Protein AF-A0A954XEZ0-F1 (afdb_monomer_lite)

Foldseek 3Di:
DDDPPDPPPPPPVVVVLVVLLVQLCVVQVHDPPDDPVVSVVSLCVVCVVVLVDDQPSNVSSVCSNVVVPPPDPPPPDDSVVVRVLLVVLLVLLLVLLVCQQVDDLVVNVVSLVVSCVVCPPRVSSNVSSVLCVLVSNAHQPDQDDPPQLLNVVSVLLSVLSSDRPVVSVVVLVVVLVVCLVPLVSNLVSLVVCVVPPVSSCVSCVVSSVSSNCSVVVVVVVVVVVVVVVVVPPPPPDDDDDDDDDDDDDDDDPPPPPVVVVVVVVVVVVVVVVVVVVPDPDDPDDDDPDPPDPPVVVVVVVVVVVVVVPDDPDDDDDPDPPDPDDDDDDDDDDDD

Sequence (335 aa):
MSVASQSIRPSQNSDRIARRLQWAREQLEIGDAEDFDAVRVRTMTRLGKDEFVPDAVTLEAYRVLLGAQRNFFQTRESPSYAQREENALLDEVEKFANQMFAMPLAERRQRWQELYAGVQHCLRAKARLELLWPGVSLELPEIRGEADYKSRLMGYLAELFVLRPAARAERLDEILQAMRGDSKQWSAAVESVRWLHKPWATVAADVLERVEKLPETLAAASAAASSVSVRRDYGTGVGMPSIATASKPASDSGSRRGWIIFVVLAIAFGLLRFFIDVSPGSRVRAPKSSTTSPSDEAELQRLMRALNQRPPNAPFAPDQSSPNAPSVGPALGPL

Radius of gyration: 31.21 Å; chains: 1; bounding box: 50×92×95 Å

Structure (mmCIF, N/CA/C/O backbone):
data_AF-A0A954XEZ0-F1
#
_entry.id   AF-A0A954XEZ0-F1
#
loop_
_atom_site.group_PDB
_atom_site.id
_atom_site.type_symbol
_atom_site.label_atom_id
_atom_site.label_alt_id
_atom_site.label_comp_id
_atom_site.label_asym_id
_atom_site.label_entity_id
_atom_site.label_seq_id
_atom_site.pdbx_PDB_ins_code
_atom_site.Cartn_x
_atom_site.Cartn_y
_atom_site.Cartn_z
_atom_site.occupancy
_atom_site.B_iso_or_equiv
_atom_site.auth_seq_id
_atom_site.auth_comp_id
_atom_site.auth_asym_id
_atom_site.auth_atom_id
_atom_site.pdbx_PDB_model_num
ATOM 1 N N . MET A 1 1 ? 25.036 0.014 -68.320 1.00 46.19 1 MET A N 1
ATOM 2 C CA . MET A 1 1 ? 25.132 0.335 -66.880 1.00 46.19 1 MET A CA 1
ATOM 3 C C . MET A 1 1 ? 24.409 -0.764 -66.119 1.00 46.19 1 MET A C 1
ATOM 5 O O . MET A 1 1 ? 23.197 -0.860 -66.233 1.00 46.19 1 MET A O 1
ATOM 9 N N . SER A 1 2 ? 25.158 -1.667 -65.482 1.00 52.84 2 SER A N 1
ATOM 10 C CA . SER A 1 2 ? 24.621 -2.863 -64.823 1.00 52.84 2 SER A CA 1
ATOM 11 C C . SER A 1 2 ? 24.419 -2.561 -63.341 1.00 52.84 2 SER A C 1
ATOM 13 O O . SER A 1 2 ? 25.387 -2.293 -62.630 1.00 52.84 2 SER A O 1
ATOM 15 N N . VAL A 1 3 ? 23.166 -2.532 -62.891 1.00 56.91 3 VAL A N 1
ATOM 16 C CA . VAL A 1 3 ? 22.821 -2.346 -61.480 1.00 56.91 3 VAL A CA 1
ATOM 17 C C . VAL A 1 3 ? 22.936 -3.715 -60.817 1.00 56.91 3 VAL A C 1
ATOM 19 O O . VAL A 1 3 ? 22.076 -4.573 -60.995 1.00 56.91 3 VAL A O 1
ATOM 22 N N . ALA A 1 4 ? 24.036 -3.945 -60.101 1.00 57.03 4 ALA A N 1
ATOM 23 C CA . ALA A 1 4 ? 24.226 -5.155 -59.316 1.00 57.03 4 ALA A CA 1
ATOM 24 C C . ALA A 1 4 ? 23.179 -5.197 -58.193 1.00 57.03 4 ALA A C 1
ATOM 26 O O . ALA A 1 4 ? 23.280 -4.470 -57.204 1.00 57.03 4 ALA A O 1
ATOM 27 N N . SER A 1 5 ? 22.160 -6.040 -58.358 1.00 61.59 5 SER A N 1
ATOM 28 C CA . SER A 1 5 ? 21.198 -6.374 -57.313 1.00 61.59 5 SER A CA 1
ATOM 29 C C . SER A 1 5 ? 21.943 -7.023 -56.147 1.00 61.59 5 SER A C 1
ATOM 31 O O . SER A 1 5 ? 22.274 -8.208 -56.177 1.00 61.59 5 SER A O 1
ATOM 33 N N . GLN A 1 6 ? 22.247 -6.235 -55.117 1.00 60.44 6 GLN A N 1
ATOM 34 C CA . GLN A 1 6 ? 22.728 -6.763 -53.848 1.00 60.44 6 GLN A CA 1
ATOM 35 C C . GLN A 1 6 ? 21.610 -7.610 -53.236 1.00 60.44 6 GLN A C 1
ATOM 37 O O . GLN A 1 6 ? 20.622 -7.094 -52.722 1.00 60.44 6 GLN A O 1
ATOM 42 N N . SER A 1 7 ? 21.766 -8.929 -53.333 1.00 65.38 7 SER A N 1
ATOM 43 C CA . SER A 1 7 ? 20.951 -9.907 -52.619 1.00 65.38 7 SER A CA 1
ATOM 44 C C . SER A 1 7 ? 21.142 -9.690 -51.115 1.00 65.38 7 SER A C 1
ATOM 46 O O . SER A 1 7 ? 22.160 -10.069 -50.531 1.00 65.38 7 SER A O 1
ATOM 48 N N . ILE A 1 8 ? 20.187 -8.996 -50.498 1.00 59.50 8 ILE A N 1
ATOM 49 C CA . ILE A 1 8 ? 20.117 -8.798 -49.051 1.00 59.50 8 ILE A CA 1
ATOM 50 C C . ILE A 1 8 ? 19.924 -10.183 -48.434 1.00 59.50 8 ILE A C 1
ATOM 52 O O . ILE A 1 8 ? 18.859 -10.768 -48.594 1.00 59.50 8 ILE A O 1
ATOM 56 N N . ARG A 1 9 ? 20.952 -10.725 -47.765 1.00 58.75 9 ARG A N 1
ATOM 57 C CA . ARG A 1 9 ? 20.926 -12.058 -47.135 1.00 58.75 9 ARG A CA 1
ATOM 58 C C . ARG A 1 9 ? 19.805 -12.124 -46.081 1.00 58.75 9 ARG A C 1
ATOM 60 O O . ARG A 1 9 ? 19.972 -11.550 -45.004 1.00 58.75 9 ARG A O 1
ATOM 67 N N . PRO A 1 10 ? 18.700 -12.848 -46.325 1.00 61.72 10 PRO A N 1
ATOM 68 C CA . PRO A 1 10 ? 17.562 -12.881 -45.405 1.00 61.72 10 PRO A CA 1
ATOM 69 C C . PRO A 1 10 ? 17.829 -13.686 -44.115 1.00 61.72 10 PRO A C 1
ATOM 71 O O . PRO A 1 10 ? 17.076 -13.556 -43.155 1.00 61.72 10 PRO A O 1
ATOM 74 N N . SER A 1 11 ? 18.918 -14.465 -44.039 1.00 70.50 11 SER A N 1
ATOM 75 C CA . SER A 1 11 ? 19.155 -15.432 -42.952 1.00 70.50 11 SER A CA 1
ATOM 76 C C . SER A 1 11 ? 19.629 -14.840 -41.618 1.00 70.50 11 SER A C 1
ATOM 78 O O . SER A 1 11 ? 19.341 -15.389 -40.563 1.00 70.50 11 SER A O 1
ATOM 80 N N . GLN A 1 12 ? 20.334 -13.705 -41.605 1.00 79.00 12 GLN A N 1
ATOM 81 C CA . GLN A 1 12 ? 20.862 -13.177 -40.334 1.00 79.00 12 GLN A CA 1
ATOM 82 C C . GLN A 1 12 ? 19.792 -12.494 -39.473 1.00 79.00 12 GLN A C 1
ATOM 84 O O . GLN A 1 12 ? 19.932 -12.429 -38.250 1.00 79.00 12 GLN A O 1
ATOM 89 N N . ASN A 1 13 ? 18.731 -11.973 -40.095 1.00 78.94 13 ASN A N 1
ATOM 90 C CA . ASN A 1 13 ? 17.650 -11.310 -39.374 1.00 78.94 13 ASN A CA 1
ATOM 91 C C . ASN A 1 13 ? 16.698 -12.334 -38.734 1.00 78.94 13 ASN A C 1
ATOM 93 O O . ASN A 1 13 ? 16.340 -12.185 -37.567 1.00 78.94 13 ASN A O 1
ATOM 97 N N . SER A 1 14 ? 16.374 -13.420 -39.449 1.00 81.44 14 SER A N 1
ATOM 98 C CA . SER A 1 14 ? 15.535 -14.507 -38.924 1.00 81.44 14 SER A CA 1
ATOM 99 C C . SER A 1 14 ? 16.128 -15.134 -37.662 1.00 81.44 14 SER A C 1
ATOM 101 O O . SER A 1 14 ? 15.424 -15.279 -36.666 1.00 81.44 14 SER A O 1
ATOM 103 N N . ASP A 1 15 ? 17.436 -15.401 -37.646 1.00 85.62 15 ASP A N 1
ATOM 104 C CA . ASP A 1 15 ? 18.106 -16.035 -36.501 1.00 85.62 15 ASP A CA 1
ATOM 105 C C . ASP A 1 15 ? 18.185 -15.118 -35.273 1.00 85.62 15 ASP A C 1
ATOM 107 O O . ASP A 1 15 ? 18.263 -15.574 -34.129 1.00 85.62 15 ASP A O 1
ATOM 111 N N . ARG A 1 16 ? 18.214 -13.799 -35.486 1.00 83.56 16 ARG A N 1
ATOM 112 C CA . ARG A 1 16 ? 18.168 -12.814 -34.397 1.00 83.56 16 ARG A CA 1
ATOM 113 C C . ARG A 1 16 ? 16.766 -12.714 -33.808 1.00 83.56 16 ARG A C 1
ATOM 115 O O . ARG A 1 16 ? 16.637 -12.692 -32.586 1.00 83.56 16 ARG A O 1
ATOM 122 N N . ILE A 1 17 ? 15.740 -12.697 -34.659 1.00 85.06 17 ILE A N 1
ATOM 123 C CA . ILE A 1 17 ? 14.337 -12.692 -34.232 1.00 85.06 17 ILE A CA 1
ATOM 124 C C . ILE A 1 17 ? 14.026 -13.969 -33.445 1.00 85.06 17 ILE A C 1
ATOM 126 O O . ILE A 1 17 ? 13.513 -13.873 -32.333 1.00 85.06 17 ILE A O 1
ATOM 130 N N . ALA A 1 18 ? 14.414 -15.140 -33.962 1.00 87.69 18 ALA A N 1
ATOM 131 C CA . ALA A 1 18 ? 14.199 -16.424 -33.297 1.00 87.69 18 ALA A CA 1
ATOM 132 C C . ALA A 1 18 ? 14.847 -16.472 -31.903 1.00 87.69 18 ALA A C 1
ATOM 134 O O . ALA A 1 18 ? 14.180 -16.804 -30.928 1.00 87.69 18 ALA A O 1
ATOM 135 N N . ARG A 1 19 ? 16.112 -16.045 -31.774 1.00 89.44 19 ARG A N 1
ATOM 136 C CA . ARG A 1 19 ? 16.796 -15.974 -30.470 1.00 89.44 19 ARG A CA 1
ATOM 137 C C . ARG A 1 19 ? 16.137 -15.007 -29.491 1.00 89.44 19 ARG A C 1
ATOM 139 O O . ARG A 1 19 ? 16.099 -15.286 -28.299 1.00 89.44 19 ARG A O 1
ATOM 146 N N . ARG A 1 20 ? 15.624 -13.871 -29.968 1.00 86.50 20 ARG A N 1
ATOM 147 C CA . ARG A 1 20 ? 14.964 -12.888 -29.098 1.00 86.50 20 ARG A CA 1
ATOM 148 C C . ARG A 1 20 ? 13.592 -13.374 -28.635 1.00 86.50 20 ARG A C 1
ATOM 150 O O . ARG A 1 20 ? 13.252 -13.169 -27.477 1.00 86.50 20 ARG A O 1
ATOM 157 N N . LEU A 1 21 ? 12.840 -14.044 -29.510 1.00 87.88 21 LEU A N 1
ATOM 158 C CA . LEU A 1 21 ? 11.601 -14.726 -29.132 1.00 87.88 21 LEU A CA 1
ATOM 159 C C . LEU A 1 21 ? 11.875 -15.819 -28.096 1.00 87.88 21 LEU A C 1
ATOM 161 O O . LEU A 1 21 ? 11.163 -15.881 -27.099 1.00 87.88 21 LEU A O 1
ATOM 165 N N . GLN A 1 22 ? 12.938 -16.607 -28.285 1.00 90.12 22 GLN A N 1
ATOM 166 C CA . GLN A 1 22 ? 13.356 -17.618 -27.314 1.00 90.12 22 GLN A CA 1
ATOM 167 C C . GLN A 1 22 ? 13.682 -16.996 -25.952 1.00 90.12 22 GLN A C 1
ATOM 169 O O . GLN A 1 22 ? 13.125 -17.402 -24.940 1.00 90.12 22 GLN A O 1
ATOM 174 N N . TRP A 1 23 ? 14.505 -15.945 -25.936 1.00 92.19 23 TRP A N 1
ATOM 175 C CA . TRP A 1 23 ? 14.819 -15.205 -24.715 1.00 92.19 23 TRP A CA 1
ATOM 176 C C . TRP A 1 23 ? 13.558 -14.679 -24.014 1.00 92.19 23 TRP A C 1
ATOM 178 O O . TRP A 1 23 ? 13.422 -14.818 -22.804 1.00 92.19 23 TRP A O 1
ATOM 188 N N . ALA A 1 24 ? 12.608 -14.104 -24.757 1.00 90.25 24 ALA A N 1
ATOM 189 C CA . ALA A 1 24 ? 11.379 -13.574 -24.172 1.00 90.25 24 ALA A CA 1
ATOM 190 C C . ALA A 1 24 ? 10.507 -14.672 -23.545 1.00 90.25 24 ALA A C 1
ATOM 192 O O . ALA A 1 24 ? 9.928 -14.459 -22.479 1.00 90.25 24 ALA A O 1
ATOM 193 N N . ARG A 1 25 ? 10.447 -15.853 -24.174 1.00 90.06 25 ARG A N 1
ATOM 194 C CA . ARG A 1 25 ? 9.786 -17.028 -23.594 1.00 90.06 25 ARG A CA 1
ATOM 195 C C . ARG A 1 25 ? 10.461 -17.470 -22.304 1.00 90.06 25 ARG A C 1
ATOM 197 O O . ARG A 1 25 ? 9.767 -17.677 -21.319 1.00 90.06 25 ARG A O 1
ATOM 204 N N . GLU A 1 26 ? 11.790 -17.537 -22.284 1.00 91.44 26 GLU A N 1
ATOM 205 C CA . GLU A 1 26 ? 12.556 -17.902 -21.086 1.00 91.44 26 GLU A CA 1
ATOM 206 C C . GLU A 1 26 ? 12.310 -16.926 -19.928 1.00 91.44 26 GLU A C 1
ATOM 208 O O . GLU A 1 26 ? 12.051 -17.363 -18.811 1.00 91.44 26 GLU A O 1
ATOM 213 N N . GLN A 1 27 ? 12.315 -15.610 -20.181 1.00 90.62 27 GLN A N 1
ATOM 214 C CA . GLN A 1 27 ? 12.085 -14.603 -19.130 1.00 90.62 27 GLN A CA 1
ATOM 215 C C . GLN A 1 27 ? 10.682 -14.675 -18.513 1.00 90.62 27 GLN A C 1
ATOM 217 O O . GLN A 1 27 ? 10.495 -14.353 -17.336 1.00 90.62 27 GLN A O 1
ATOM 222 N N . LEU A 1 28 ? 9.692 -15.080 -19.308 1.00 88.00 28 LEU A N 1
ATOM 223 C CA . LEU A 1 28 ? 8.300 -15.217 -18.885 1.00 88.00 28 LEU A CA 1
ATOM 224 C C . LEU A 1 28 ? 7.940 -16.655 -18.477 1.00 88.00 28 LEU A C 1
ATOM 226 O O . LEU A 1 28 ? 6.792 -16.908 -18.114 1.00 88.00 28 LEU A O 1
ATOM 230 N N . GLU A 1 29 ? 8.915 -17.568 -18.521 1.00 90.75 29 GLU A N 1
ATOM 231 C CA . GLU A 1 29 ? 8.765 -18.998 -18.237 1.00 90.75 29 GLU A CA 1
ATOM 232 C C . GLU A 1 29 ? 7.676 -19.661 -19.096 1.00 90.75 29 GLU A C 1
ATOM 234 O O . GLU A 1 29 ? 6.883 -20.449 -18.595 1.00 90.75 29 GLU A O 1
ATOM 239 N N . ILE A 1 30 ? 7.593 -19.313 -20.383 1.00 87.75 30 ILE A N 1
ATOM 240 C CA . ILE A 1 30 ? 6.567 -19.786 -21.328 1.00 87.75 30 ILE A CA 1
ATOM 241 C C . ILE A 1 30 ? 7.118 -20.935 -22.175 1.00 87.75 30 ILE A C 1
ATOM 243 O O . ILE A 1 30 ? 8.225 -20.844 -22.706 1.00 87.75 30 ILE A O 1
ATOM 247 N N . GLY A 1 31 ? 6.334 -21.999 -22.353 1.00 88.38 31 GLY A N 1
ATOM 248 C CA . GLY A 1 31 ? 6.691 -23.106 -23.249 1.00 88.38 31 GLY A CA 1
ATOM 249 C C . GLY A 1 31 ? 6.573 -22.735 -24.735 1.00 88.38 31 GLY A C 1
ATOM 250 O O . GLY A 1 31 ? 5.758 -21.899 -25.112 1.00 88.38 31 GLY A O 1
ATOM 251 N N . ASP A 1 32 ? 7.331 -23.397 -25.616 1.00 82.06 32 ASP A N 1
ATOM 252 C CA . ASP A 1 32 ? 7.354 -23.079 -27.059 1.00 82.06 32 ASP A CA 1
ATOM 253 C C . ASP A 1 32 ? 5.992 -23.192 -27.768 1.00 82.06 32 ASP A C 1
ATOM 255 O O . ASP A 1 32 ? 5.787 -22.559 -28.806 1.00 82.06 32 ASP A O 1
ATOM 259 N N . ALA A 1 33 ? 5.069 -23.974 -27.201 1.00 77.69 33 ALA A N 1
ATOM 260 C CA . ALA A 1 33 ? 3.733 -24.242 -27.733 1.00 77.69 33 ALA A CA 1
ATOM 261 C C . ALA A 1 33 ? 2.588 -23.658 -26.880 1.00 77.69 33 ALA A C 1
ATOM 263 O O . ALA A 1 33 ? 1.430 -24.003 -27.110 1.00 77.69 33 ALA A O 1
ATOM 264 N N . GLU A 1 34 ? 2.879 -22.822 -25.877 1.00 78.75 34 GLU A N 1
ATOM 265 C CA . GLU A 1 34 ? 1.821 -22.210 -25.066 1.00 78.75 34 GLU A CA 1
ATOM 266 C C . GLU A 1 34 ? 1.083 -21.112 -25.851 1.00 78.75 34 GLU A C 1
ATOM 268 O O . GLU A 1 34 ? 1.691 -20.263 -26.508 1.00 78.75 34 GLU A O 1
ATOM 273 N N . ASP A 1 35 ? -0.249 -21.142 -25.769 1.00 82.06 35 ASP A N 1
ATOM 274 C CA . ASP A 1 35 ? -1.128 -20.136 -26.361 1.00 82.06 35 ASP A CA 1
ATOM 275 C C . ASP A 1 35 ? -0.977 -18.777 -25.654 1.00 82.06 35 ASP A C 1
ATOM 277 O O . ASP A 1 35 ? -0.668 -18.690 -24.461 1.00 82.06 35 ASP A O 1
ATOM 281 N N . PHE A 1 36 ? -1.237 -17.700 -26.387 1.00 75.12 36 PHE A N 1
ATOM 282 C CA . PHE A 1 36 ? -1.138 -16.323 -25.925 1.00 75.12 36 PHE A CA 1
ATOM 283 C C . PHE A 1 36 ? -1.995 -16.044 -24.678 1.00 75.12 36 PHE A C 1
ATOM 285 O O . PHE A 1 36 ? -1.586 -15.284 -23.797 1.00 75.12 36 PHE A O 1
ATOM 292 N N . ASP A 1 37 ? -3.151 -16.695 -24.544 1.00 75.38 37 ASP A N 1
ATOM 293 C CA . ASP A 1 37 ? -3.983 -16.560 -23.346 1.00 75.38 37 ASP A CA 1
ATOM 294 C C . ASP A 1 37 ? -3.313 -17.161 -22.099 1.00 75.38 37 ASP A C 1
ATOM 296 O O . ASP A 1 37 ? -3.369 -16.562 -21.021 1.00 75.38 37 ASP A O 1
ATOM 300 N N . ALA A 1 38 ? -2.593 -18.280 -22.231 1.00 80.06 38 ALA A N 1
ATOM 301 C CA . ALA A 1 38 ? -1.822 -18.860 -21.129 1.00 80.06 38 ALA A CA 1
ATOM 302 C C . ALA A 1 38 ? -0.665 -17.937 -20.710 1.00 80.06 38 ALA A C 1
ATOM 304 O O . ALA A 1 38 ? -0.452 -17.704 -19.515 1.00 80.06 38 ALA A O 1
ATOM 305 N N . VAL A 1 39 ? 0.014 -17.331 -21.692 1.00 78.75 39 VAL A N 1
ATOM 306 C CA . VAL A 1 39 ? 1.046 -16.303 -21.480 1.00 78.75 39 VAL A CA 1
ATOM 307 C C . VAL A 1 39 ? 0.490 -15.124 -20.690 1.00 78.75 39 VAL A C 1
ATOM 309 O O . VAL A 1 39 ? 1.077 -14.698 -19.690 1.00 78.75 39 VAL A O 1
ATOM 312 N N . ARG A 1 40 ? -0.666 -14.607 -21.111 1.00 78.19 40 ARG A N 1
ATOM 313 C CA . ARG A 1 40 ? -1.340 -13.493 -20.449 1.00 78.19 40 ARG A CA 1
ATOM 314 C C . ARG A 1 40 ? -1.718 -13.846 -19.011 1.00 78.19 40 ARG A C 1
ATOM 316 O O . ARG A 1 40 ? -1.422 -13.061 -18.114 1.00 78.19 40 ARG A O 1
ATOM 323 N N . VAL A 1 41 ? -2.333 -15.004 -18.766 1.00 81.19 41 VAL A N 1
ATOM 324 C CA . VAL A 1 41 ? -2.741 -15.436 -17.414 1.00 81.19 41 VAL A CA 1
ATOM 325 C C . VAL A 1 41 ? -1.535 -15.594 -16.485 1.00 81.19 41 VAL A C 1
ATOM 327 O O . VAL A 1 41 ? -1.564 -15.094 -15.356 1.00 81.19 41 VAL A O 1
ATOM 330 N N . ARG A 1 42 ? -0.454 -16.238 -16.945 1.00 81.56 42 ARG A N 1
ATOM 331 C CA . ARG A 1 42 ? 0.772 -16.413 -16.148 1.00 81.56 42 ARG A CA 1
ATOM 332 C C . ARG A 1 42 ? 1.432 -15.068 -15.851 1.00 81.56 42 ARG A C 1
ATOM 334 O O . ARG A 1 42 ? 1.768 -14.803 -14.698 1.00 81.56 42 ARG A O 1
ATOM 341 N N . THR A 1 43 ? 1.516 -14.189 -16.850 1.00 76.19 43 THR A N 1
ATOM 342 C CA . THR A 1 43 ? 2.023 -12.820 -16.676 1.00 76.19 43 THR A CA 1
ATOM 343 C C . THR A 1 43 ? 1.191 -12.065 -15.642 1.00 76.19 43 THR A C 1
ATOM 345 O O . THR A 1 43 ? 1.752 -11.526 -14.698 1.00 76.19 43 THR A O 1
ATOM 348 N N . MET A 1 44 ? -0.143 -12.092 -15.735 1.00 78.44 44 MET A N 1
ATOM 349 C CA . MET A 1 44 ? -1.028 -11.428 -14.765 1.00 78.44 44 MET A CA 1
ATOM 350 C C . MET A 1 44 ? -0.899 -12.003 -13.349 1.00 78.44 44 MET A C 1
ATOM 352 O O . MET A 1 44 ? -0.947 -11.264 -12.370 1.00 78.44 44 MET A O 1
ATOM 356 N N . THR A 1 45 ? -0.687 -13.313 -13.230 1.00 80.00 45 THR A N 1
ATOM 357 C CA . THR A 1 45 ? -0.478 -13.975 -11.935 1.00 80.00 45 THR A CA 1
ATOM 358 C C . THR A 1 45 ? 0.854 -13.563 -11.309 1.00 80.00 45 THR A C 1
ATOM 360 O O . THR A 1 45 ? 0.924 -13.327 -10.104 1.00 80.00 45 THR A O 1
ATOM 363 N N . ARG A 1 46 ? 1.912 -13.441 -12.120 1.00 78.75 46 ARG A N 1
ATOM 364 C CA . ARG A 1 46 ? 3.219 -12.933 -11.683 1.00 78.75 46 ARG A CA 1
ATOM 365 C C . ARG A 1 46 ? 3.138 -11.456 -11.299 1.00 78.75 46 ARG A C 1
ATOM 367 O O . ARG A 1 46 ? 3.591 -11.083 -10.226 1.00 78.75 46 ARG A O 1
ATOM 374 N N . LEU A 1 47 ? 2.445 -10.653 -12.102 1.00 78.06 47 LEU A N 1
ATOM 375 C CA . LEU A 1 47 ? 2.156 -9.253 -11.808 1.00 78.06 47 LEU A CA 1
ATOM 376 C C . LEU A 1 47 ? 1.441 -9.071 -10.474 1.00 78.06 47 LEU A C 1
ATOM 378 O O . LEU A 1 47 ? 1.818 -8.186 -9.721 1.00 78.06 47 LEU A O 1
ATOM 382 N N . GLY A 1 48 ? 0.480 -9.928 -10.127 1.00 73.31 48 GLY A N 1
ATOM 383 C CA . GLY A 1 48 ? -0.167 -9.864 -8.813 1.00 73.31 48 GLY A CA 1
ATOM 384 C C . GLY A 1 48 ? 0.803 -10.010 -7.633 1.00 73.31 48 GLY A C 1
ATOM 385 O O . GLY A 1 48 ? 0.542 -9.465 -6.563 1.00 73.31 48 GLY A O 1
ATOM 386 N N . LYS A 1 49 ? 1.937 -10.695 -7.829 1.00 71.25 49 LYS A N 1
ATOM 387 C CA . LYS A 1 49 ? 3.016 -10.797 -6.833 1.00 71.25 49 LYS A CA 1
ATOM 388 C C . LYS A 1 49 ? 3.934 -9.571 -6.851 1.00 71.25 49 LYS A C 1
ATOM 390 O O . LYS A 1 49 ? 4.364 -9.127 -5.792 1.00 71.25 49 LYS A O 1
ATOM 395 N N . ASP A 1 50 ? 4.163 -8.998 -8.030 1.00 68.44 50 ASP A N 1
ATOM 396 C CA . ASP A 1 50 ? 5.069 -7.868 -8.274 1.00 68.44 50 ASP A CA 1
ATOM 397 C C . ASP A 1 50 ? 4.339 -6.505 -8.328 1.00 68.44 50 ASP A C 1
ATOM 399 O O . ASP A 1 50 ? 4.681 -5.628 -9.121 1.00 68.44 50 ASP A O 1
ATOM 403 N N . GLU A 1 51 ? 3.312 -6.309 -7.493 1.00 69.25 51 GLU A N 1
ATOM 404 C CA . GLU A 1 51 ? 2.562 -5.038 -7.360 1.00 69.25 51 GLU A CA 1
ATOM 405 C C . GLU A 1 51 ? 1.847 -4.559 -8.632 1.00 69.25 51 GLU A C 1
ATOM 407 O O . GLU A 1 51 ? 1.561 -3.377 -8.806 1.00 69.25 51 GLU A O 1
ATOM 412 N N . PHE A 1 52 ? 1.538 -5.487 -9.528 1.00 76.69 52 PHE A N 1
ATOM 413 C CA . PHE A 1 52 ? 0.931 -5.257 -10.835 1.00 76.69 52 PHE A CA 1
ATOM 414 C C . PHE A 1 52 ? 1.754 -4.385 -11.791 1.00 76.69 52 PHE A C 1
ATOM 416 O O . PHE A 1 52 ? 1.235 -3.972 -12.830 1.00 76.69 52 PHE A O 1
ATOM 423 N N . VAL A 1 53 ? 3.043 -4.162 -11.508 1.00 75.19 53 VAL A N 1
ATOM 424 C CA . VAL A 1 53 ? 3.942 -3.435 -12.411 1.00 75.19 53 VAL A CA 1
ATOM 425 C C . VAL A 1 53 ? 5.100 -4.342 -12.831 1.00 75.19 53 VAL A C 1
ATOM 427 O O . VAL A 1 53 ? 5.979 -4.631 -12.018 1.00 75.19 53 VAL A O 1
ATOM 430 N N . PRO A 1 54 ? 5.129 -4.794 -14.098 1.00 76.00 54 PRO A N 1
ATOM 431 C CA . PRO A 1 54 ? 6.181 -5.682 -14.568 1.00 76.00 54 PRO A CA 1
ATOM 432 C C . PRO A 1 54 ? 7.532 -4.976 -14.510 1.00 76.00 54 PRO A C 1
ATOM 434 O O . PRO A 1 54 ? 7.638 -3.795 -14.845 1.00 76.00 54 PRO A O 1
ATOM 437 N N . ASP A 1 55 ? 8.574 -5.710 -14.122 1.00 79.44 55 ASP A N 1
ATOM 438 C CA . ASP A 1 55 ? 9.945 -5.235 -14.287 1.00 79.44 55 ASP A CA 1
ATOM 439 C C . ASP A 1 55 ? 10.270 -4.977 -15.769 1.00 79.44 55 ASP A C 1
ATOM 441 O O . ASP A 1 55 ? 9.595 -5.470 -16.682 1.00 79.44 55 ASP A O 1
ATOM 445 N N . ALA A 1 56 ? 11.303 -4.172 -16.017 1.00 78.62 56 ALA A N 1
ATOM 446 C CA . ALA A 1 56 ? 11.690 -3.782 -17.369 1.00 78.62 56 ALA A CA 1
ATOM 447 C C . ALA A 1 56 ? 11.982 -4.985 -18.288 1.00 78.62 56 ALA A C 1
ATOM 449 O O . ALA A 1 56 ? 11.666 -4.937 -19.478 1.00 78.62 56 ALA A O 1
ATOM 450 N N . VAL A 1 57 ? 12.543 -6.073 -17.747 1.00 84.62 57 VAL A N 1
ATOM 451 C CA . VAL A 1 57 ? 12.859 -7.297 -18.496 1.00 84.62 57 VAL A CA 1
ATOM 452 C C . VAL A 1 57 ? 11.574 -8.023 -18.888 1.00 84.62 57 VAL A C 1
ATOM 454 O O . VAL A 1 57 ? 11.409 -8.397 -20.048 1.00 84.62 57 VAL A O 1
ATOM 457 N N . THR A 1 58 ? 10.634 -8.146 -17.954 1.00 85.31 58 THR A N 1
ATOM 458 C CA . THR A 1 58 ? 9.303 -8.725 -18.158 1.00 85.31 58 THR A CA 1
ATOM 459 C C . THR A 1 58 ? 8.500 -7.918 -19.188 1.00 85.31 58 THR A C 1
ATOM 461 O O . THR A 1 58 ? 7.914 -8.500 -20.103 1.00 85.31 58 THR A O 1
ATOM 464 N N . LEU A 1 59 ? 8.514 -6.580 -19.111 1.00 83.00 59 LEU A N 1
ATOM 465 C CA . LEU A 1 59 ? 7.891 -5.704 -20.117 1.00 83.00 59 LEU A CA 1
ATOM 466 C C . LEU A 1 59 ? 8.494 -5.902 -21.506 1.00 83.00 59 LEU A C 1
ATOM 468 O O . LEU A 1 59 ? 7.763 -5.987 -22.494 1.00 83.00 59 LEU A O 1
ATOM 472 N N . GLU A 1 60 ? 9.820 -5.955 -21.589 1.00 83.25 60 GLU A N 1
ATOM 473 C CA . GLU A 1 60 ? 10.531 -6.121 -22.852 1.00 83.25 60 GLU A CA 1
ATOM 474 C C . GLU A 1 60 ? 10.264 -7.500 -23.465 1.00 83.25 60 GLU A C 1
ATOM 476 O O . GLU A 1 60 ? 9.975 -7.600 -24.658 1.00 83.25 60 GLU A O 1
ATOM 481 N N . ALA A 1 61 ? 10.263 -8.556 -22.651 1.00 87.25 61 ALA A N 1
ATOM 482 C CA . ALA A 1 61 ? 9.882 -9.898 -23.074 1.00 87.25 61 ALA A CA 1
ATOM 483 C C . ALA A 1 61 ? 8.442 -9.929 -23.615 1.00 87.25 61 ALA A C 1
ATOM 485 O O . ALA A 1 61 ? 8.197 -10.434 -24.713 1.00 87.25 61 ALA A O 1
ATOM 486 N N . TYR A 1 62 ? 7.497 -9.298 -22.912 1.00 84.81 62 TYR A N 1
ATOM 487 C CA . TYR A 1 62 ? 6.103 -9.221 -23.353 1.00 84.81 62 TYR A CA 1
ATOM 488 C C . TYR A 1 62 ? 5.958 -8.467 -24.685 1.00 84.81 62 TYR A C 1
ATOM 490 O O . TYR A 1 62 ? 5.268 -8.919 -25.600 1.00 84.81 62 TYR A O 1
ATOM 498 N N . ARG A 1 63 ? 6.673 -7.348 -24.851 1.00 83.06 63 ARG A N 1
ATOM 499 C CA . ARG A 1 63 ? 6.701 -6.580 -26.110 1.00 83.06 63 ARG A CA 1
ATOM 500 C C . ARG A 1 63 ? 7.296 -7.372 -27.270 1.00 83.06 63 ARG A C 1
ATOM 502 O O . ARG A 1 63 ? 6.797 -7.271 -28.393 1.00 83.06 63 ARG A O 1
ATOM 509 N N . VAL A 1 64 ? 8.351 -8.146 -27.009 1.00 86.06 64 VAL A N 1
ATOM 510 C CA . VAL A 1 64 ? 8.972 -9.034 -27.998 1.00 86.06 64 VAL A CA 1
ATOM 511 C C . VAL A 1 64 ? 7.975 -10.090 -28.473 1.00 86.06 64 VAL A C 1
ATOM 513 O O . VAL A 1 64 ? 7.863 -10.280 -29.685 1.00 86.06 64 VAL A O 1
ATOM 516 N N . LEU A 1 65 ? 7.230 -10.722 -27.559 1.00 85.19 65 LEU A N 1
ATOM 517 C CA . LEU A 1 65 ? 6.208 -11.715 -27.910 1.00 85.19 65 LEU A CA 1
ATOM 518 C C . LEU A 1 65 ? 5.026 -11.110 -28.674 1.00 85.19 65 LEU A C 1
ATOM 520 O O . LEU A 1 65 ? 4.516 -11.737 -29.597 1.00 85.19 65 LEU A O 1
ATOM 524 N N . LEU A 1 66 ? 4.637 -9.872 -28.360 1.00 82.12 66 LEU A N 1
ATOM 525 C CA . LEU A 1 66 ? 3.580 -9.143 -29.072 1.00 82.12 66 LEU A CA 1
ATOM 526 C C . LEU A 1 66 ? 3.972 -8.662 -30.478 1.00 82.12 66 LEU A C 1
ATOM 528 O O . LEU A 1 66 ? 3.164 -8.037 -31.164 1.00 82.12 66 LEU A O 1
ATOM 532 N N . GLY A 1 67 ? 5.214 -8.891 -30.914 1.00 75.50 67 GLY A N 1
ATOM 533 C CA . GLY A 1 67 ? 5.673 -8.460 -32.233 1.00 75.50 67 GLY A CA 1
ATOM 534 C C . GLY A 1 67 ? 5.765 -6.937 -32.395 1.00 75.50 67 GLY A C 1
ATOM 535 O O . GLY A 1 67 ? 5.926 -6.450 -33.514 1.00 75.50 67 GLY A O 1
ATOM 536 N N . ALA A 1 68 ? 5.743 -6.164 -31.300 1.00 63.28 68 ALA A N 1
ATOM 537 C CA . ALA A 1 68 ? 5.834 -4.697 -31.298 1.00 63.28 68 ALA A CA 1
ATOM 538 C C . ALA A 1 68 ? 7.250 -4.164 -31.639 1.00 63.28 68 ALA A C 1
ATOM 540 O O . ALA A 1 68 ? 7.616 -3.041 -31.297 1.00 63.28 68 ALA A O 1
ATOM 541 N N . GLN A 1 69 ? 8.069 -4.962 -32.332 1.00 55.97 69 GLN A N 1
ATOM 542 C CA . GLN A 1 69 ? 9.502 -4.737 -32.530 1.00 55.97 69 GLN A CA 1
ATOM 543 C C . GLN A 1 69 ? 9.859 -3.591 -33.488 1.00 55.97 69 GLN A C 1
ATOM 545 O O . GLN A 1 69 ? 11.038 -3.280 -33.637 1.00 55.97 69 GLN A O 1
ATOM 550 N N . ARG A 1 70 ? 8.901 -2.956 -34.173 1.00 53.03 70 ARG A N 1
ATOM 551 C CA . ARG A 1 70 ? 9.237 -2.175 -35.375 1.00 53.03 70 ARG A CA 1
ATOM 552 C C . ARG A 1 70 ? 10.112 -0.932 -35.153 1.00 53.03 70 ARG A C 1
ATOM 554 O O . ARG A 1 70 ? 10.811 -0.582 -36.092 1.00 53.03 70 ARG A O 1
ATOM 561 N N . ASN A 1 71 ? 10.165 -0.328 -33.958 1.00 50.84 71 ASN A N 1
ATOM 562 C CA . ASN A 1 71 ? 10.849 0.969 -33.773 1.00 50.84 71 ASN A CA 1
ATOM 563 C C . ASN A 1 71 ? 11.818 1.090 -32.575 1.00 50.84 71 ASN A C 1
ATOM 565 O O . ASN A 1 71 ? 12.419 2.145 -32.410 1.00 50.84 71 ASN A O 1
ATOM 569 N N . PHE A 1 72 ? 12.020 0.060 -31.746 1.00 47.53 72 PHE A N 1
ATOM 570 C CA . PHE A 1 72 ? 12.758 0.218 -30.472 1.00 47.53 72 PHE A CA 1
ATOM 571 C C . PHE A 1 72 ? 14.248 -0.162 -30.499 1.00 47.53 72 PHE A C 1
ATOM 573 O O . PHE A 1 72 ? 14.934 -0.036 -29.490 1.00 47.53 72 PHE A O 1
ATOM 580 N N . PHE A 1 73 ? 14.800 -0.570 -31.645 1.00 46.72 73 PHE A N 1
ATOM 581 C CA . PHE A 1 73 ? 16.201 -1.012 -31.766 1.00 46.72 73 PHE A CA 1
ATOM 582 C C . PHE A 1 73 ? 17.273 0.082 -31.553 1.00 46.72 73 PHE A C 1
ATOM 584 O O . PHE A 1 73 ? 18.439 -0.153 -31.865 1.00 46.72 73 PHE A O 1
ATOM 591 N N . GLN A 1 74 ? 16.921 1.266 -31.041 1.00 52.59 74 GLN A N 1
ATOM 592 C CA . GLN A 1 74 ? 17.856 2.385 -30.879 1.00 52.59 74 GLN A CA 1
ATOM 593 C C . GLN A 1 74 ? 18.171 2.776 -29.430 1.00 52.59 74 GLN A C 1
ATOM 595 O O . GLN A 1 74 ? 19.138 3.508 -29.222 1.00 52.59 74 GLN A O 1
ATOM 600 N N . THR A 1 75 ? 17.463 2.270 -28.416 1.00 53.06 75 THR A N 1
ATOM 601 C CA . THR A 1 75 ? 17.878 2.500 -27.023 1.00 53.06 75 THR A CA 1
ATOM 602 C C . THR A 1 75 ? 19.030 1.561 -26.667 1.00 53.06 75 THR A C 1
ATOM 604 O O . THR A 1 75 ? 18.875 0.355 -26.504 1.00 53.06 75 THR A O 1
ATOM 607 N N . ARG A 1 76 ? 20.230 2.144 -26.630 1.00 53.78 76 ARG A N 1
ATOM 608 C CA . ARG A 1 76 ? 21.545 1.490 -26.529 1.00 53.78 76 ARG A CA 1
ATOM 609 C C . ARG A 1 76 ? 21.928 1.082 -25.100 1.00 53.78 76 ARG A C 1
ATOM 611 O O . ARG A 1 76 ? 23.061 0.662 -24.872 1.00 53.78 76 ARG A O 1
ATOM 618 N N . GLU A 1 77 ? 21.025 1.243 -24.142 1.00 60.28 77 GLU A N 1
ATOM 619 C CA . GLU A 1 77 ? 21.302 0.971 -22.737 1.00 60.28 77 GLU A CA 1
ATOM 620 C C . GLU A 1 77 ? 21.130 -0.514 -22.434 1.00 60.28 77 GLU A C 1
ATOM 622 O O . GLU A 1 77 ? 20.135 -1.142 -22.800 1.00 60.28 77 GLU A O 1
ATOM 627 N N . SER A 1 78 ? 22.137 -1.092 -21.777 1.00 66.25 78 SER A N 1
ATOM 628 C CA . SER A 1 78 ? 22.055 -2.470 -21.306 1.00 66.25 78 SER A CA 1
ATOM 629 C C . SER A 1 78 ? 20.888 -2.581 -20.317 1.00 66.25 78 SER A C 1
ATOM 631 O O . SER A 1 78 ? 20.861 -1.807 -19.355 1.00 66.25 78 SER A O 1
ATOM 633 N N . PRO A 1 79 ? 19.973 -3.555 -20.469 1.00 67.12 79 PRO A N 1
ATOM 634 C CA . PRO A 1 79 ? 18.835 -3.737 -19.562 1.00 67.12 79 PRO A CA 1
ATOM 635 C C . PRO A 1 79 ? 19.259 -3.880 -18.090 1.00 67.12 79 PRO A C 1
ATOM 637 O O . PRO A 1 79 ? 18.527 -3.491 -17.185 1.00 67.12 79 PRO A O 1
ATOM 640 N N . SER A 1 80 ? 20.486 -4.348 -17.837 1.00 75.81 80 SER A N 1
ATOM 641 C CA . SER A 1 80 ? 21.064 -4.445 -16.494 1.00 75.81 80 SER A CA 1
ATOM 642 C C . SER A 1 80 ? 21.343 -3.095 -15.820 1.00 75.81 80 SER A C 1
ATOM 644 O O . SER A 1 80 ? 21.372 -3.033 -14.595 1.00 75.81 80 SER A O 1
ATOM 646 N N . TYR A 1 81 ? 21.626 -2.035 -16.586 1.00 74.44 81 TYR A N 1
ATOM 647 C CA . TYR A 1 81 ? 21.883 -0.699 -16.036 1.00 74.44 81 TYR A CA 1
ATOM 648 C C . TYR A 1 81 ? 20.565 -0.040 -15.628 1.00 74.44 81 TYR A C 1
ATOM 650 O O . TYR A 1 81 ? 20.407 0.320 -14.464 1.00 74.44 81 TYR A O 1
ATOM 658 N N . ALA A 1 82 ? 19.590 -0.024 -16.542 1.00 78.94 82 ALA A N 1
ATOM 659 C CA . ALA A 1 82 ? 18.252 0.508 -16.291 1.00 78.94 82 ALA A CA 1
ATOM 660 C C . ALA A 1 82 ? 17.575 -0.166 -15.084 1.00 78.94 82 ALA A C 1
ATOM 662 O O . ALA A 1 82 ? 16.963 0.504 -14.260 1.00 78.94 82 ALA A O 1
ATOM 663 N N . GLN A 1 83 ? 17.743 -1.484 -14.919 1.00 82.88 83 GLN A N 1
ATOM 664 C CA . GLN A 1 83 ? 17.190 -2.202 -13.768 1.00 82.88 83 GLN A CA 1
ATOM 665 C C . GLN A 1 83 ? 17.858 -1.820 -12.438 1.00 82.88 83 GLN A C 1
ATOM 667 O O . GLN A 1 83 ? 17.190 -1.750 -11.410 1.00 82.88 83 GLN A O 1
ATOM 672 N N . ARG A 1 84 ? 19.176 -1.575 -12.425 1.00 88.25 84 ARG A N 1
ATOM 673 C CA . ARG A 1 84 ? 19.879 -1.127 -11.210 1.00 88.25 84 ARG A CA 1
ATOM 674 C C . ARG A 1 84 ? 19.459 0.281 -10.813 1.00 88.25 84 ARG A C 1
ATOM 676 O O . ARG A 1 84 ? 19.250 0.524 -9.630 1.00 88.25 84 ARG A O 1
ATOM 683 N N . GLU A 1 85 ? 19.333 1.172 -11.790 1.00 89.62 85 GLU A N 1
ATOM 684 C CA . GLU A 1 85 ? 18.853 2.537 -11.578 1.00 89.62 85 GLU A CA 1
ATOM 685 C C . GLU A 1 85 ? 17.403 2.548 -11.075 1.00 89.62 85 GLU A C 1
ATOM 687 O O . GLU A 1 85 ? 17.114 3.179 -10.060 1.00 89.62 85 GLU A O 1
ATOM 692 N N . GLU A 1 86 ? 16.514 1.764 -11.696 1.00 90.44 86 GLU A N 1
ATOM 693 C CA . GLU A 1 86 ? 15.129 1.614 -11.237 1.00 90.44 86 GLU A CA 1
ATOM 694 C C . GLU A 1 86 ? 15.061 1.071 -9.802 1.00 90.44 86 GLU A C 1
ATOM 696 O O . GLU A 1 86 ? 14.302 1.596 -8.990 1.00 90.44 86 GLU A O 1
ATOM 701 N N . ASN A 1 87 ? 15.869 0.061 -9.461 1.00 91.69 87 ASN A N 1
ATOM 702 C CA . ASN A 1 87 ? 15.907 -0.484 -8.102 1.00 91.69 87 ASN A CA 1
ATOM 703 C C . ASN A 1 87 ? 16.419 0.542 -7.080 1.00 91.69 87 ASN A C 1
ATOM 705 O O . ASN A 1 87 ? 15.851 0.646 -5.998 1.00 91.69 87 ASN A O 1
ATOM 709 N N . ALA A 1 88 ? 17.443 1.331 -7.421 1.00 95.06 88 ALA A N 1
ATOM 710 C CA . ALA A 1 88 ? 17.951 2.380 -6.539 1.00 95.06 88 ALA A CA 1
ATOM 711 C C . ALA A 1 88 ? 16.888 3.460 -6.269 1.00 95.06 88 ALA A C 1
ATOM 713 O O . ALA A 1 88 ? 16.689 3.864 -5.123 1.00 95.06 88 ALA A O 1
ATOM 714 N N . LEU A 1 89 ? 16.157 3.881 -7.306 1.00 95.38 89 LEU A N 1
ATOM 715 C CA . LEU A 1 89 ? 15.043 4.821 -7.164 1.00 95.38 89 LEU A CA 1
ATOM 716 C C . LEU A 1 89 ? 13.888 4.224 -6.356 1.00 95.38 89 LEU A C 1
ATOM 718 O O . LEU A 1 89 ? 13.296 4.908 -5.522 1.00 95.38 89 LEU A O 1
ATOM 722 N N . LEU A 1 90 ? 13.580 2.944 -6.561 1.00 95.25 90 LEU A N 1
ATOM 723 C CA . LEU A 1 90 ? 12.561 2.248 -5.786 1.00 95.25 90 LEU A CA 1
ATOM 724 C C . LEU A 1 90 ? 12.939 2.181 -4.296 1.00 95.25 90 LEU A C 1
ATOM 726 O O . LEU A 1 90 ? 12.086 2.428 -3.446 1.00 95.25 90 LEU A O 1
ATOM 730 N N . ASP A 1 91 ? 14.210 1.936 -3.972 1.00 97.00 91 ASP A N 1
ATOM 731 C CA . ASP A 1 91 ? 14.708 1.967 -2.593 1.00 97.00 91 ASP A CA 1
ATOM 732 C C . ASP A 1 91 ? 14.562 3.360 -1.958 1.00 97.00 91 ASP A C 1
ATOM 734 O O . ASP A 1 91 ? 14.242 3.475 -0.772 1.00 97.00 91 ASP A O 1
ATOM 738 N N . GLU A 1 92 ? 14.770 4.437 -2.721 1.00 98.12 92 GLU A N 1
ATOM 739 C CA . GLU A 1 92 ? 14.502 5.799 -2.245 1.00 98.12 92 GLU A CA 1
ATOM 740 C C . GLU A 1 92 ? 13.014 6.047 -1.976 1.00 98.12 92 GLU A C 1
ATOM 742 O O . GLU A 1 92 ? 12.671 6.654 -0.955 1.00 98.12 92 GLU A O 1
ATOM 747 N N . VAL A 1 93 ? 12.131 5.544 -2.844 1.00 98.12 93 VAL A N 1
ATOM 748 C CA . VAL A 1 93 ? 10.676 5.627 -2.654 1.00 98.12 93 VAL A CA 1
ATOM 749 C C . VAL A 1 93 ? 10.241 4.863 -1.401 1.00 98.12 93 VAL A C 1
ATOM 751 O O . VAL A 1 93 ? 9.447 5.388 -0.622 1.00 98.12 93 VAL A O 1
ATOM 754 N N . GLU A 1 94 ? 10.789 3.674 -1.133 1.00 97.88 94 GLU A N 1
ATOM 755 C CA . GLU A 1 94 ? 10.461 2.928 0.092 1.00 97.88 94 GLU A CA 1
ATOM 756 C C . GLU A 1 94 ? 11.013 3.594 1.356 1.00 97.88 94 GLU A C 1
ATOM 758 O O . GLU A 1 94 ? 10.349 3.614 2.394 1.00 97.88 94 GLU A O 1
ATOM 763 N N . LYS A 1 95 ? 12.206 4.200 1.296 1.00 98.12 95 LYS A N 1
ATOM 764 C CA . LYS A 1 95 ? 12.717 5.021 2.409 1.00 98.12 95 LYS A CA 1
ATOM 765 C C . LYS A 1 95 ? 11.776 6.185 2.708 1.00 98.12 95 LYS A C 1
ATOM 767 O O . LYS A 1 95 ? 11.480 6.436 3.876 1.00 98.12 95 LYS A O 1
ATOM 772 N N . PHE A 1 96 ? 11.286 6.859 1.668 1.00 98.44 96 PHE A N 1
ATOM 773 C CA . PHE A 1 96 ? 10.290 7.916 1.802 1.00 98.44 96 PHE A CA 1
ATOM 774 C C . PHE A 1 96 ? 8.977 7.396 2.402 1.00 98.44 96 PHE A C 1
ATOM 776 O O . PHE A 1 96 ? 8.476 8.000 3.349 1.00 98.44 96 PHE A O 1
ATOM 783 N N . ALA A 1 97 ? 8.457 6.260 1.924 1.00 98.06 97 ALA A N 1
ATOM 784 C CA . ALA A 1 97 ? 7.245 5.637 2.457 1.00 98.06 97 ALA A CA 1
ATOM 785 C C . ALA A 1 97 ? 7.365 5.373 3.968 1.00 98.06 97 ALA A C 1
ATOM 787 O O . ALA A 1 97 ? 6.524 5.822 4.743 1.00 98.06 97 ALA A O 1
ATOM 788 N N . ASN A 1 98 ? 8.465 4.754 4.404 1.00 97.44 98 ASN A N 1
ATOM 789 C CA . ASN A 1 98 ? 8.714 4.426 5.813 1.00 97.44 98 ASN A CA 1
ATOM 790 C C . ASN A 1 98 ? 8.836 5.654 6.731 1.00 97.44 98 ASN A C 1
ATOM 792 O O . ASN A 1 98 ? 8.593 5.562 7.932 1.00 97.44 98 ASN A O 1
ATOM 796 N N . GLN A 1 99 ? 9.234 6.804 6.188 1.00 97.75 99 GLN A N 1
ATOM 797 C CA . GLN A 1 99 ? 9.387 8.054 6.940 1.00 97.75 99 GLN A CA 1
ATOM 798 C C . GLN A 1 99 ? 8.180 8.982 6.797 1.00 97.75 99 GLN A C 1
ATOM 800 O O . GLN A 1 99 ? 8.114 10.001 7.483 1.00 97.75 99 GLN A O 1
ATOM 805 N N . MET A 1 100 ? 7.223 8.639 5.928 1.00 97.62 100 MET A N 1
ATOM 806 C CA . MET A 1 100 ? 6.146 9.521 5.493 1.00 97.62 100 MET A CA 1
ATOM 807 C C . MET A 1 100 ? 5.445 10.185 6.677 1.00 97.62 100 MET A C 1
ATOM 809 O O . MET A 1 100 ? 5.429 11.410 6.772 1.00 97.62 100 MET A O 1
ATOM 813 N N . PHE A 1 101 ? 4.925 9.390 7.612 1.00 97.00 101 PHE A N 1
ATOM 814 C CA . PHE A 1 101 ? 4.152 9.901 8.745 1.00 97.00 101 PHE A CA 1
ATOM 815 C C . PHE A 1 101 ? 4.992 10.492 9.882 1.00 97.00 101 PHE A C 1
ATOM 817 O O . PHE A 1 101 ? 4.430 11.149 10.751 1.00 97.00 101 PHE A O 1
ATOM 824 N N . ALA A 1 102 ? 6.316 10.318 9.852 1.00 96.38 102 ALA A N 1
ATOM 825 C CA . ALA A 1 102 ? 7.232 10.972 10.785 1.00 96.38 102 ALA A CA 1
ATOM 826 C C . ALA A 1 102 ? 7.639 12.383 10.320 1.00 96.38 102 ALA A C 1
ATOM 828 O O . ALA A 1 102 ? 8.029 13.208 11.142 1.00 96.38 102 ALA A O 1
ATOM 829 N N . MET A 1 103 ? 7.546 12.672 9.017 1.00 97.62 103 MET A N 1
ATOM 830 C CA . MET A 1 103 ? 7.876 13.986 8.461 1.00 97.62 103 MET A CA 1
ATOM 831 C C . MET A 1 103 ? 6.722 14.993 8.611 1.00 97.62 103 MET A C 1
ATOM 833 O O . MET A 1 103 ? 5.553 14.620 8.407 1.00 97.62 103 MET A O 1
ATOM 837 N N . PRO A 1 104 ? 7.033 16.284 8.851 1.00 97.06 104 PRO A N 1
ATOM 838 C CA . PRO A 1 104 ? 6.079 17.379 8.702 1.00 97.06 104 PRO A CA 1
ATOM 839 C C . PRO A 1 104 ? 5.437 17.388 7.308 1.00 97.06 104 PRO A C 1
ATOM 841 O O . PRO A 1 104 ? 6.080 17.069 6.307 1.00 97.06 104 PRO A O 1
ATOM 844 N N . LEU A 1 105 ? 4.168 17.801 7.213 1.00 96.94 105 LEU A N 1
ATOM 845 C CA . LEU A 1 105 ? 3.416 17.766 5.950 1.00 96.94 105 LEU A CA 1
ATOM 846 C C . LEU A 1 105 ? 4.094 18.522 4.798 1.00 96.94 105 LEU A C 1
ATOM 848 O O . LEU A 1 105 ? 4.060 18.062 3.656 1.00 96.94 105 LEU A O 1
ATOM 852 N N . ALA A 1 106 ? 4.678 19.689 5.083 1.00 97.38 106 ALA A N 1
ATOM 853 C CA . ALA A 1 106 ? 5.341 20.505 4.069 1.00 97.38 106 ALA A CA 1
ATOM 854 C C . ALA A 1 106 ? 6.560 19.776 3.479 1.00 97.38 106 ALA A C 1
ATOM 856 O O . ALA A 1 106 ? 6.665 19.645 2.260 1.00 97.38 106 ALA A O 1
ATOM 857 N N . GLU A 1 107 ? 7.413 19.222 4.343 1.00 98.19 107 GLU A N 1
ATOM 858 C CA . GLU A 1 107 ? 8.594 18.447 3.949 1.00 98.19 107 GLU A CA 1
ATOM 859 C C . GLU A 1 107 ? 8.207 17.175 3.196 1.00 98.19 107 GLU A C 1
ATOM 861 O O . GLU A 1 107 ? 8.791 16.857 2.163 1.00 98.19 107 GLU A O 1
ATOM 866 N N . ARG A 1 108 ? 7.159 16.478 3.647 1.00 98.19 108 ARG A N 1
ATOM 867 C CA . ARG A 1 108 ? 6.639 15.286 2.970 1.00 98.19 108 ARG A CA 1
ATOM 868 C C . ARG A 1 108 ? 6.194 15.592 1.538 1.00 98.19 108 ARG A C 1
ATOM 870 O O . ARG A 1 108 ? 6.519 14.833 0.626 1.00 98.19 108 ARG A O 1
ATOM 877 N N . ARG A 1 109 ? 5.456 16.690 1.333 1.00 98.19 109 ARG A N 1
ATOM 878 C CA . ARG A 1 109 ? 5.011 17.141 0.001 1.00 98.19 109 ARG A CA 1
ATOM 879 C C . ARG A 1 109 ? 6.189 17.490 -0.894 1.00 98.19 109 ARG A C 1
ATOM 881 O O . ARG A 1 109 ? 6.223 17.038 -2.035 1.00 98.19 109 ARG A O 1
ATOM 888 N N . GLN A 1 110 ? 7.144 18.253 -0.369 1.00 98.38 110 GLN A N 1
ATOM 889 C CA . GLN A 1 110 ? 8.353 18.616 -1.100 1.00 98.38 110 GLN A CA 1
ATOM 890 C C . GLN A 1 110 ? 9.132 17.362 -1.517 1.00 98.38 110 GLN A C 1
ATOM 892 O O . GLN A 1 110 ? 9.418 17.177 -2.698 1.00 98.38 110 GLN A O 1
ATOM 897 N N . ARG A 1 111 ? 9.395 16.448 -0.575 1.00 98.44 111 ARG A N 1
ATOM 898 C CA . ARG A 1 111 ? 10.152 15.224 -0.851 1.00 98.44 111 ARG A CA 1
ATOM 899 C C . ARG A 1 111 ? 9.449 14.318 -1.860 1.00 98.44 111 ARG A C 1
ATOM 901 O O . ARG A 1 111 ? 10.109 13.731 -2.714 1.00 98.44 111 ARG A O 1
ATOM 908 N N . TRP A 1 112 ? 8.120 14.226 -1.801 1.00 98.38 112 TRP A N 1
ATOM 909 C CA . TRP A 1 112 ? 7.345 13.499 -2.807 1.00 98.38 112 TRP A CA 1
ATOM 910 C C . TRP A 1 112 ? 7.524 14.105 -4.205 1.00 98.38 112 TRP A C 1
ATOM 912 O O . TRP A 1 112 ? 7.748 13.364 -5.156 1.00 98.38 112 TRP A O 1
ATOM 922 N N . GLN A 1 113 ? 7.469 15.436 -4.338 1.00 98.31 113 GLN A N 1
ATOM 923 C CA . GLN A 1 113 ? 7.638 16.125 -5.626 1.00 98.31 113 GLN A CA 1
ATOM 924 C C . GLN A 1 113 ? 9.040 15.925 -6.210 1.00 98.31 113 GLN A C 1
ATOM 926 O O . GLN A 1 113 ? 9.169 15.661 -7.405 1.00 98.31 113 GLN A O 1
ATOM 931 N N . GLU A 1 114 ? 10.075 16.005 -5.370 1.00 98.00 114 GLU A N 1
ATOM 932 C CA . GLU A 1 114 ? 11.464 15.732 -5.759 1.00 98.00 114 GLU A CA 1
ATOM 933 C C . GLU A 1 114 ? 11.621 14.309 -6.309 1.00 98.00 114 GLU A C 1
ATOM 935 O O . GLU A 1 114 ? 12.145 14.120 -7.408 1.00 98.00 114 GLU A O 1
ATOM 940 N N . LEU A 1 115 ? 11.112 13.310 -5.578 1.00 98.06 115 LEU A N 1
ATOM 941 C CA . LEU A 1 115 ? 11.131 11.919 -6.028 1.00 98.06 115 LEU A CA 1
ATOM 942 C C . LEU A 1 115 ? 10.328 11.743 -7.316 1.00 98.06 115 LEU A C 1
ATOM 944 O O . LEU A 1 115 ? 10.798 11.092 -8.245 1.00 98.06 115 LEU A O 1
ATOM 948 N N . TYR A 1 116 ? 9.150 12.363 -7.410 1.00 97.31 116 TYR A N 1
ATOM 949 C CA . TYR A 1 116 ? 8.284 12.248 -8.580 1.00 97.31 116 TYR A CA 1
ATOM 950 C C . TYR A 1 116 ? 8.956 12.801 -9.840 1.00 97.31 116 TYR A C 1
ATOM 952 O O . TYR A 1 116 ? 8.852 12.198 -10.908 1.00 97.31 116 TYR A O 1
ATOM 960 N N . ALA A 1 117 ? 9.700 13.903 -9.731 1.00 96.62 117 ALA A N 1
ATOM 961 C CA . ALA A 1 117 ? 10.493 14.435 -10.836 1.00 96.62 117 ALA A CA 1
ATOM 962 C C . ALA A 1 117 ? 11.611 13.468 -11.278 1.00 96.62 117 ALA A C 1
ATOM 964 O O . ALA A 1 117 ? 11.862 13.344 -12.476 1.00 96.62 117 ALA A O 1
ATOM 965 N N . GLY A 1 118 ? 12.237 12.750 -10.338 1.00 94.94 118 GLY A N 1
ATOM 966 C CA . GLY A 1 118 ? 13.317 11.796 -10.619 1.00 94.94 118 GLY A CA 1
ATOM 967 C C . GLY A 1 118 ? 12.867 10.462 -11.228 1.00 94.94 118 GLY A C 1
ATOM 968 O O . GLY A 1 118 ? 13.619 9.848 -11.978 1.00 94.94 118 GLY A O 1
ATOM 969 N N . VAL A 1 119 ? 11.636 10.012 -10.963 1.00 94.81 119 VAL A N 1
ATOM 970 C CA . VAL A 1 119 ? 11.160 8.669 -11.367 1.00 94.81 119 VAL A CA 1
ATOM 971 C C . VAL A 1 119 ? 10.402 8.626 -12.701 1.00 94.81 119 VAL A C 1
ATOM 973 O O . VAL A 1 119 ? 9.781 7.613 -13.015 1.00 94.81 119 VAL A O 1
ATOM 976 N N . GLN A 1 120 ? 10.432 9.683 -13.524 1.00 89.12 120 GLN A N 1
ATOM 977 C CA . GLN A 1 120 ? 9.612 9.762 -14.751 1.00 89.12 120 GLN A CA 1
ATOM 978 C C . GLN A 1 120 ? 9.849 8.615 -15.749 1.00 89.12 120 GLN A C 1
ATOM 980 O O . GLN A 1 120 ? 8.929 8.236 -16.474 1.00 89.12 120 GLN A O 1
ATOM 985 N N . HIS A 1 121 ? 11.056 8.046 -15.771 1.00 84.06 121 HIS A N 1
ATOM 986 C CA . HIS A 1 121 ? 11.440 6.957 -16.674 1.00 84.06 121 HIS A CA 1
ATOM 987 C C . HIS A 1 121 ? 11.355 5.560 -16.032 1.00 84.06 121 HIS A C 1
ATOM 989 O O . HIS A 1 121 ? 11.478 4.558 -16.734 1.00 84.06 121 HIS A O 1
ATOM 995 N N . CYS A 1 122 ? 11.092 5.483 -14.725 1.00 87.25 122 CYS A N 1
ATOM 996 C CA . CYS A 1 122 ? 11.061 4.243 -13.950 1.00 87.25 122 CYS A CA 1
ATOM 997 C C . CYS A 1 122 ? 9.627 3.936 -13.518 1.00 87.25 122 CYS A C 1
ATOM 999 O O . CYS A 1 122 ? 9.157 4.398 -12.477 1.00 87.25 122 CYS A O 1
ATOM 1001 N N . LEU A 1 123 ? 8.914 3.163 -14.342 1.00 84.19 123 LEU A N 1
ATOM 1002 C CA . LEU A 1 123 ? 7.474 2.937 -14.189 1.00 84.19 123 LEU A CA 1
ATOM 1003 C C . LEU A 1 123 ? 7.105 2.319 -12.835 1.00 84.19 123 LEU A C 1
ATOM 1005 O O . LEU A 1 123 ? 6.086 2.708 -12.268 1.00 84.19 123 LEU A O 1
ATOM 1009 N N . ARG A 1 124 ? 7.928 1.411 -12.289 1.00 86.88 124 ARG A N 1
ATOM 1010 C CA . ARG A 1 124 ? 7.658 0.782 -10.984 1.00 86.88 124 ARG A CA 1
ATOM 1011 C C . ARG A 1 124 ? 7.769 1.779 -9.844 1.00 86.88 124 ARG A C 1
ATOM 1013 O O . ARG A 1 124 ? 6.844 1.902 -9.045 1.00 86.88 124 ARG A O 1
ATOM 1020 N N . ALA A 1 125 ? 8.865 2.535 -9.809 1.00 92.00 125 ALA A N 1
ATOM 1021 C CA . ALA A 1 125 ? 9.075 3.571 -8.802 1.00 92.00 125 ALA A CA 1
ATOM 1022 C C . ALA A 1 125 ? 7.995 4.662 -8.889 1.00 92.00 125 ALA A C 1
ATOM 1024 O O . ALA A 1 125 ? 7.451 5.072 -7.864 1.00 92.00 125 ALA A O 1
ATOM 1025 N N . LYS A 1 126 ? 7.616 5.070 -10.108 1.00 93.62 126 LYS A N 1
ATOM 1026 C CA . LYS A 1 126 ? 6.528 6.025 -10.340 1.00 93.62 126 LYS A CA 1
ATOM 1027 C C . LYS A 1 126 ? 5.182 5.511 -9.832 1.00 93.62 126 LYS A C 1
ATOM 1029 O O . LYS A 1 126 ? 4.543 6.202 -9.046 1.00 93.62 126 LYS A O 1
ATOM 1034 N N . ALA A 1 127 ? 4.771 4.310 -10.236 1.00 90.62 127 ALA A N 1
ATOM 1035 C CA . ALA A 1 127 ? 3.500 3.723 -9.814 1.00 90.62 127 ALA A CA 1
ATOM 1036 C C . ALA A 1 127 ? 3.427 3.581 -8.288 1.00 90.62 127 ALA A C 1
ATOM 1038 O O . ALA A 1 127 ? 2.433 3.952 -7.662 1.00 90.62 127 ALA A O 1
ATOM 1039 N N . ARG A 1 128 ? 4.518 3.117 -7.670 1.00 95.12 128 ARG A N 1
ATOM 1040 C CA . ARG A 1 128 ? 4.621 3.025 -6.216 1.00 95.12 128 ARG A CA 1
ATOM 1041 C C . ARG A 1 128 ? 4.468 4.391 -5.544 1.00 95.12 128 ARG A C 1
ATOM 1043 O O . ARG A 1 128 ? 3.735 4.511 -4.566 1.00 95.12 128 ARG A O 1
ATOM 1050 N N . LEU A 1 129 ? 5.121 5.422 -6.073 1.00 96.81 129 LEU A N 1
ATOM 1051 C CA . LEU A 1 129 ? 5.048 6.781 -5.541 1.00 96.81 129 LEU A CA 1
ATOM 1052 C C . LEU A 1 129 ? 3.658 7.422 -5.731 1.00 96.81 129 LEU A C 1
ATOM 1054 O O . LEU A 1 129 ? 3.199 8.158 -4.855 1.00 96.81 129 LEU A O 1
ATOM 1058 N N . GLU A 1 130 ? 2.962 7.115 -6.828 1.00 96.06 130 GLU A N 1
ATOM 1059 C CA . GLU A 1 130 ? 1.574 7.535 -7.073 1.00 96.06 130 GLU A CA 1
ATOM 1060 C C . GLU A 1 130 ? 0.595 6.891 -6.082 1.00 96.06 130 GLU A C 1
ATOM 1062 O O . GLU A 1 130 ? -0.274 7.582 -5.552 1.00 96.06 130 GLU A O 1
ATOM 1067 N N . LEU A 1 131 ? 0.770 5.608 -5.742 1.00 95.38 131 LEU A N 1
ATOM 1068 C CA . LEU A 1 131 ? -0.039 4.940 -4.709 1.00 95.38 131 LEU A CA 1
ATOM 1069 C C . LEU A 1 131 ? 0.091 5.603 -3.331 1.00 95.38 131 LEU A C 1
ATOM 1071 O O . LEU A 1 131 ? -0.841 5.563 -2.530 1.00 95.38 131 LEU A O 1
ATOM 1075 N N . LEU A 1 132 ? 1.234 6.231 -3.055 1.00 97.44 132 LEU A N 1
ATOM 1076 C CA . LEU A 1 132 ? 1.495 6.939 -1.804 1.00 97.44 132 LEU A CA 1
ATOM 1077 C C . LEU A 1 132 ? 0.918 8.363 -1.779 1.00 97.44 132 LEU A C 1
ATOM 1079 O O . LEU A 1 132 ? 0.771 8.936 -0.697 1.00 97.44 132 LEU A O 1
ATOM 1083 N N . TRP A 1 133 ? 0.565 8.935 -2.936 1.00 97.62 133 TRP A N 1
ATOM 1084 C CA . TRP A 1 133 ? 0.077 10.314 -3.055 1.00 97.62 133 TRP A CA 1
ATOM 1085 C C . TRP A 1 133 ? -1.089 10.654 -2.110 1.00 97.62 133 TRP A C 1
ATOM 1087 O O . TRP A 1 133 ? -1.009 11.687 -1.437 1.00 97.62 133 TRP A O 1
ATOM 1097 N N . PRO A 1 134 ? -2.133 9.810 -1.957 1.00 97.81 134 PRO A N 1
ATOM 1098 C CA . PRO A 1 134 ? -3.234 10.113 -1.044 1.00 97.81 134 PRO A CA 1
ATOM 1099 C C . PRO A 1 134 ? -2.779 10.331 0.407 1.00 97.81 134 PRO A C 1
ATOM 1101 O O . PRO A 1 134 ? -3.367 11.148 1.110 1.00 97.81 134 PRO A O 1
ATOM 1104 N N . GLY A 1 135 ? -1.701 9.663 0.840 1.00 97.31 135 GLY A N 1
ATOM 1105 C CA . GLY A 1 135 ? -1.128 9.776 2.185 1.00 97.31 135 GLY A CA 1
ATOM 1106 C C . GLY A 1 135 ? -0.252 11.007 2.404 1.00 97.31 135 GLY A C 1
ATOM 1107 O O . GLY A 1 135 ? -0.011 11.412 3.544 1.00 97.31 135 GLY A O 1
ATOM 1108 N N . VAL A 1 136 ? 0.185 11.669 1.330 1.00 98.00 136 VAL A N 1
ATOM 1109 C CA . VAL A 1 136 ? 1.070 12.841 1.409 1.00 98.00 136 VAL A CA 1
ATOM 1110 C C . VAL A 1 136 ? 0.403 14.019 2.128 1.00 98.00 136 VAL A C 1
ATOM 1112 O O . VAL A 1 136 ? 1.078 14.832 2.753 1.00 98.00 136 VAL A O 1
ATOM 1115 N N . SER A 1 137 ? -0.925 14.107 2.087 1.00 97.19 137 SER A N 1
ATOM 1116 C CA . SER A 1 137 ? -1.681 15.165 2.773 1.00 97.19 137 SER A CA 1
ATOM 1117 C C . SER A 1 137 ? -2.384 14.700 4.049 1.00 97.19 137 SER A C 1
ATOM 1119 O O . SER A 1 137 ? -3.126 15.482 4.636 1.00 97.19 137 SER A O 1
ATOM 1121 N N . LEU A 1 138 ? -2.185 13.450 4.478 1.00 97.38 138 LEU A N 1
ATOM 1122 C CA . LEU A 1 138 ? -2.825 12.928 5.682 1.00 97.38 138 LEU A CA 1
ATOM 1123 C C . LEU A 1 138 ? -2.035 13.312 6.932 1.00 97.38 138 LEU A C 1
ATOM 1125 O O . LEU A 1 138 ? -0.858 12.980 7.074 1.00 97.38 138 LEU A O 1
ATOM 1129 N N . GLU A 1 139 ? -2.702 13.963 7.875 1.00 96.06 139 GLU A N 1
ATOM 1130 C CA . GLU A 1 139 ? -2.168 14.171 9.218 1.00 96.06 139 GLU A CA 1
ATOM 1131 C C . GLU A 1 139 ? -2.447 12.938 10.066 1.00 96.06 139 GLU A C 1
ATOM 1133 O O . GLU A 1 139 ? -3.578 12.440 10.100 1.00 96.06 139 GLU A O 1
ATOM 1138 N N . LEU A 1 140 ? -1.417 12.437 10.746 1.00 94.81 140 LEU A N 1
ATOM 1139 C CA . LEU A 1 140 ? -1.609 11.424 11.768 1.00 94.81 140 LEU A CA 1
ATOM 1140 C C . LEU A 1 140 ? -2.002 12.151 13.062 1.00 94.81 140 LEU A C 1
ATOM 1142 O O . LEU A 1 140 ? -1.230 12.995 13.523 1.00 94.81 140 LEU A O 1
ATOM 1146 N N . PRO A 1 141 ? -3.187 11.882 13.637 1.00 91.56 141 PRO A N 1
ATOM 1147 C CA . PRO A 1 141 ? -3.588 12.500 14.891 1.00 91.56 141 PRO A CA 1
ATOM 1148 C C . PRO A 1 141 ? -2.588 12.162 15.994 1.00 91.56 141 PRO A C 1
ATOM 1150 O O . PRO A 1 141 ? -2.053 11.054 16.028 1.00 91.56 141 PRO A O 1
ATOM 1153 N N . GLU A 1 142 ? -2.366 13.097 16.916 1.00 88.44 142 GLU A N 1
ATOM 1154 C CA . GLU A 1 142 ? -1.514 12.858 18.079 1.00 88.44 142 GLU A CA 1
ATOM 1155 C C . GLU A 1 142 ? -2.076 11.684 18.900 1.00 88.44 142 GLU A C 1
ATOM 1157 O O . GLU A 1 142 ? -3.178 11.755 19.452 1.00 88.44 142 GLU A O 1
ATOM 1162 N N . ILE A 1 143 ? -1.325 10.583 18.951 1.00 82.50 143 ILE A N 1
ATOM 1163 C CA . ILE A 1 143 ? -1.709 9.361 19.661 1.00 82.50 143 ILE A CA 1
ATOM 1164 C C . ILE A 1 143 ? -1.490 9.597 21.156 1.00 82.50 143 ILE A C 1
ATOM 1166 O O . ILE A 1 143 ? -0.382 9.465 21.677 1.00 82.50 143 ILE A O 1
ATOM 1170 N N . ARG A 1 144 ? -2.560 9.963 21.865 1.00 75.88 144 ARG A N 1
ATOM 1171 C CA . ARG A 1 144 ? -2.529 10.163 23.319 1.00 75.88 144 ARG A CA 1
ATOM 1172 C C . ARG A 1 144 ? -2.810 8.846 24.040 1.00 75.88 144 ARG A C 1
ATOM 1174 O O . ARG A 1 144 ? -3.923 8.596 24.488 1.00 75.88 144 ARG A O 1
ATOM 1181 N N . GLY A 1 145 ? -1.764 8.033 24.172 1.00 76.38 145 GLY A N 1
ATOM 1182 C CA . GLY A 1 145 ? -1.748 6.833 25.011 1.00 76.38 145 GLY A CA 1
ATOM 1183 C C . GLY A 1 145 ? -2.112 5.532 24.291 1.00 76.38 145 GLY A C 1
ATOM 1184 O O . GLY A 1 145 ? -2.931 5.495 23.377 1.00 76.38 145 GLY A O 1
ATOM 1185 N N . GLU A 1 146 ? -1.501 4.436 24.744 1.00 75.00 146 GLU A N 1
ATOM 1186 C CA . GLU A 1 146 ? -1.635 3.102 24.139 1.00 75.00 146 GLU A CA 1
ATOM 1187 C C . GLU A 1 146 ? -2.998 2.438 24.392 1.00 75.00 146 GLU A C 1
ATOM 1189 O O . GLU A 1 146 ? -3.354 1.491 23.699 1.00 75.00 146 GLU A O 1
ATOM 1194 N N . ALA A 1 147 ? -3.780 2.914 25.365 1.00 81.50 147 ALA A N 1
ATOM 1195 C CA . ALA A 1 147 ? -5.054 2.292 25.733 1.00 81.50 147 ALA A CA 1
ATOM 1196 C C . ALA A 1 147 ? -6.224 2.651 24.794 1.00 81.50 147 ALA A C 1
ATOM 1198 O O . ALA A 1 147 ? -7.251 1.975 24.813 1.00 81.50 147 ALA A O 1
ATOM 1199 N N . ASP A 1 148 ? -6.101 3.700 23.974 1.00 93.81 148 ASP A N 1
ATOM 1200 C CA . ASP A 1 148 ? -7.187 4.148 23.099 1.00 93.81 148 ASP A CA 1
ATOM 1201 C C . ASP A 1 148 ? -7.237 3.333 21.793 1.00 93.81 148 ASP A C 1
ATOM 1203 O O . ASP A 1 148 ? -6.353 3.433 20.938 1.00 93.81 148 ASP A O 1
ATOM 1207 N N . TYR A 1 149 ? -8.309 2.551 21.610 1.00 95.50 149 TYR A N 1
ATOM 1208 C CA . TYR A 1 149 ? -8.553 1.744 20.406 1.00 95.50 149 TYR A CA 1
ATOM 1209 C C . TYR A 1 149 ? -8.548 2.585 19.127 1.00 95.50 149 TYR A C 1
ATOM 1211 O O . TYR A 1 149 ? -8.046 2.128 18.101 1.00 95.50 149 TYR A O 1
ATOM 1219 N N . LYS A 1 150 ? -9.047 3.828 19.177 1.00 95.62 150 LYS A N 1
ATOM 1220 C CA . LYS A 1 150 ? -9.019 4.737 18.024 1.00 95.62 150 LYS A CA 1
ATOM 1221 C C . LYS A 1 150 ? -7.583 5.103 17.659 1.00 95.62 150 LYS A C 1
ATOM 1223 O O . LYS A 1 150 ? -7.203 4.979 16.498 1.00 95.62 150 LYS A O 1
ATOM 1228 N N . SER A 1 151 ? -6.776 5.509 18.637 1.00 94.88 151 SER A N 1
ATOM 1229 C CA . SER A 1 151 ? -5.367 5.852 18.417 1.00 94.88 151 SER A CA 1
ATOM 1230 C C . SER A 1 151 ? -4.550 4.659 17.903 1.00 94.88 151 SER A C 1
ATOM 1232 O O . SER A 1 151 ? -3.775 4.805 16.958 1.00 94.88 151 SER A O 1
ATOM 1234 N N . ARG A 1 152 ? -4.782 3.454 18.443 1.00 95.69 152 ARG A N 1
ATOM 1235 C CA . ARG A 1 152 ? -4.170 2.214 17.933 1.00 95.69 152 ARG A CA 1
ATOM 1236 C C . ARG A 1 152 ? -4.589 1.907 16.497 1.00 95.69 152 ARG A C 1
ATOM 1238 O O . ARG A 1 152 ? -3.736 1.578 15.679 1.00 95.69 152 ARG A O 1
ATOM 1245 N N . LEU A 1 153 ? -5.881 2.040 16.181 1.00 97.00 153 LEU A N 1
ATOM 1246 C CA . LEU A 1 153 ? -6.393 1.833 14.826 1.00 97.00 153 LEU A CA 1
ATOM 1247 C C . LEU A 1 153 ? -5.726 2.799 13.844 1.00 97.00 153 LEU A C 1
ATOM 1249 O O . LEU A 1 153 ? -5.246 2.358 12.809 1.00 97.00 153 LEU A O 1
ATOM 1253 N N . MET A 1 154 ? -5.614 4.084 14.189 1.00 96.81 154 MET A N 1
ATOM 1254 C CA . MET A 1 154 ? -4.904 5.073 13.368 1.00 96.81 154 MET A CA 1
ATOM 1255 C C . MET A 1 154 ? -3.438 4.693 13.127 1.00 96.81 154 MET A C 1
ATOM 1257 O O . MET A 1 154 ? -2.958 4.818 12.001 1.00 96.81 154 MET A O 1
ATOM 1261 N N . GLY A 1 155 ? -2.750 4.176 14.150 1.00 96.00 155 GLY A N 1
ATOM 1262 C CA . GLY A 1 155 ? -1.398 3.630 14.010 1.00 96.00 155 GLY A CA 1
ATOM 1263 C C . GLY A 1 155 ? -1.330 2.483 12.998 1.00 96.00 155 GLY A C 1
ATOM 1264 O O . GLY A 1 155 ? -0.504 2.519 12.089 1.00 96.00 155 GLY A O 1
ATOM 1265 N N . TYR A 1 156 ? -2.249 1.516 13.088 1.00 97.56 156 TYR A N 1
ATOM 1266 C CA . TYR A 1 156 ? -2.332 0.414 12.126 1.00 97.56 156 TYR A CA 1
ATOM 1267 C C . TYR A 1 156 ? -2.669 0.880 10.708 1.00 97.56 156 TYR A C 1
ATOM 1269 O O . TYR A 1 156 ? -2.095 0.368 9.754 1.00 97.56 156 TYR A O 1
ATOM 1277 N N . LEU A 1 157 ? -3.566 1.857 10.540 1.00 97.69 157 LEU A N 1
ATOM 1278 C CA . LEU A 1 157 ? -3.878 2.406 9.217 1.00 97.69 157 LEU A CA 1
ATOM 1279 C C . LEU A 1 157 ? -2.651 3.074 8.587 1.00 97.69 157 LEU A C 1
ATOM 1281 O O . LEU A 1 157 ? -2.397 2.879 7.400 1.00 97.69 157 LEU A O 1
ATOM 1285 N N . ALA A 1 158 ? -1.880 3.827 9.373 1.00 97.44 158 ALA A N 1
ATOM 1286 C CA . ALA A 1 158 ? -0.649 4.458 8.912 1.00 97.44 158 ALA A CA 1
ATOM 1287 C C . ALA A 1 158 ? 0.431 3.431 8.551 1.00 97.44 158 ALA A C 1
ATOM 1289 O O . ALA A 1 158 ? 1.047 3.544 7.493 1.00 97.44 158 ALA A O 1
ATOM 1290 N N . GLU A 1 159 ? 0.614 2.409 9.391 1.00 97.44 159 GLU A N 1
ATOM 1291 C CA . GLU A 1 159 ? 1.517 1.286 9.131 1.00 97.44 159 GLU A CA 1
ATOM 1292 C C . GLU A 1 159 ? 1.132 0.559 7.835 1.00 97.44 159 GLU A C 1
ATOM 1294 O O . GLU A 1 159 ? 1.947 0.425 6.928 1.00 97.44 159 GLU A O 1
ATOM 1299 N N . LEU A 1 160 ? -0.131 0.153 7.693 1.00 97.94 160 LEU A N 1
ATOM 1300 C CA . LEU A 1 160 ? -0.617 -0.566 6.514 1.00 97.94 160 LEU A CA 1
ATOM 1301 C C . LEU A 1 160 ? -0.546 0.271 5.233 1.00 97.94 160 LEU A C 1
ATOM 1303 O O . LEU A 1 160 ? -0.317 -0.286 4.162 1.00 97.94 160 LEU A O 1
ATOM 1307 N N . PHE A 1 161 ? -0.739 1.589 5.325 1.00 97.50 161 PHE A N 1
ATOM 1308 C CA . PHE A 1 161 ? -0.698 2.481 4.167 1.00 97.50 161 PHE A CA 1
ATOM 1309 C C . PHE A 1 161 ? 0.693 2.542 3.523 1.00 97.50 161 PHE A C 1
ATOM 1311 O O . PHE A 1 161 ? 0.805 2.570 2.297 1.00 97.50 161 PHE A O 1
ATOM 1318 N N . VAL A 1 162 ? 1.755 2.556 4.335 1.00 97.38 162 VAL A N 1
ATOM 1319 C CA . VAL A 1 162 ? 3.130 2.654 3.821 1.00 97.38 162 VAL A CA 1
ATOM 1320 C C . VAL A 1 162 ? 3.668 1.321 3.319 1.00 97.38 162 VAL A C 1
ATOM 1322 O O . VAL A 1 162 ? 4.635 1.321 2.565 1.00 97.38 162 VAL A O 1
ATOM 1325 N N . LEU A 1 163 ? 3.057 0.193 3.683 1.00 96.31 163 LEU A N 1
ATOM 1326 C CA . LEU A 1 163 ? 3.490 -1.122 3.223 1.00 96.31 163 LEU A CA 1
ATOM 1327 C C . LEU A 1 163 ? 3.167 -1.358 1.742 1.00 96.31 163 LEU A C 1
ATOM 1329 O O . LEU A 1 163 ? 2.228 -0.807 1.164 1.00 96.31 163 LEU A O 1
ATOM 1333 N N . ARG A 1 164 ? 3.963 -2.234 1.128 1.00 93.25 164 ARG A N 1
ATOM 1334 C CA . ARG A 1 164 ? 3.701 -2.783 -0.206 1.00 93.25 164 ARG A CA 1
ATOM 1335 C C . ARG A 1 164 ? 2.467 -3.690 -0.186 1.00 93.25 164 ARG A C 1
ATOM 1337 O O . ARG A 1 164 ? 2.220 -4.305 0.849 1.00 93.25 164 ARG A O 1
ATOM 1344 N N . PRO A 1 165 ? 1.722 -3.851 -1.296 1.00 89.25 165 PRO A N 1
ATOM 1345 C CA . PRO A 1 165 ? 0.478 -4.628 -1.329 1.00 89.25 165 PRO A CA 1
ATOM 1346 C C . PRO A 1 165 ? 0.556 -6.028 -0.694 1.00 89.25 165 PRO A C 1
ATOM 1348 O O . PRO A 1 165 ? -0.305 -6.370 0.114 1.00 89.25 165 PRO A O 1
ATOM 1351 N N . ALA A 1 166 ? 1.596 -6.812 -1.003 1.00 87.81 166 ALA A N 1
ATOM 1352 C CA . ALA A 1 166 ? 1.771 -8.155 -0.441 1.00 87.81 166 ALA A CA 1
ATOM 1353 C C . ALA A 1 166 ? 2.012 -8.119 1.080 1.00 87.81 166 ALA A C 1
ATOM 1355 O O . ALA A 1 166 ? 1.265 -8.729 1.842 1.00 87.81 166 ALA A O 1
ATOM 1356 N N . ALA A 1 167 ? 2.983 -7.316 1.530 1.00 92.56 167 ALA A N 1
ATOM 1357 C CA . ALA A 1 167 ? 3.284 -7.141 2.953 1.00 92.56 167 ALA A CA 1
ATOM 1358 C C . ALA A 1 167 ? 2.101 -6.535 3.731 1.00 92.56 167 ALA A C 1
ATOM 1360 O O . ALA A 1 167 ? 1.855 -6.897 4.877 1.00 92.56 167 ALA A O 1
ATOM 1361 N N . ARG A 1 168 ? 1.332 -5.636 3.103 1.00 95.44 168 ARG A N 1
ATOM 1362 C CA . ARG A 1 168 ? 0.106 -5.053 3.661 1.00 95.44 168 ARG A CA 1
ATOM 1363 C C . ARG A 1 168 ? -0.949 -6.128 3.904 1.00 95.44 168 ARG A C 1
ATOM 1365 O O . ARG A 1 168 ? -1.599 -6.081 4.941 1.00 95.44 168 ARG A O 1
ATOM 1372 N N . ALA A 1 169 ? -1.139 -7.066 2.975 1.00 92.81 169 ALA A N 1
ATOM 1373 C CA . ALA A 1 169 ? -2.116 -8.142 3.130 1.00 92.81 169 ALA A CA 1
ATOM 1374 C C . ALA A 1 169 ? -1.755 -9.069 4.301 1.00 92.81 169 ALA A C 1
ATOM 1376 O O . ALA A 1 169 ? -2.588 -9.281 5.181 1.00 92.81 169 ALA A O 1
ATOM 1377 N N . GLU A 1 170 ? -0.503 -9.532 4.354 1.00 95.06 170 GLU A N 1
ATOM 1378 C CA . GLU A 1 170 ? 0.010 -10.364 5.452 1.00 95.06 170 GLU A CA 1
ATOM 1379 C C . GLU A 1 170 ? -0.130 -9.647 6.798 1.00 95.06 170 GLU A C 1
ATOM 1381 O O . GLU A 1 170 ? -0.709 -10.176 7.750 1.00 95.06 170 GLU A O 1
ATOM 1386 N N . ARG A 1 171 ? 0.319 -8.389 6.857 1.00 97.38 171 ARG A N 1
ATOM 1387 C CA . ARG A 1 171 ? 0.262 -7.591 8.079 1.00 97.38 171 ARG A CA 1
ATOM 1388 C C . ARG A 1 171 ? -1.166 -7.305 8.530 1.00 97.38 171 ARG A C 1
ATOM 1390 O O . ARG A 1 171 ? -1.454 -7.304 9.725 1.00 97.38 171 ARG A O 1
ATOM 1397 N N . LEU A 1 172 ? -2.075 -7.066 7.590 1.00 97.38 172 LEU A N 1
ATOM 1398 C CA . LEU A 1 172 ? -3.485 -6.864 7.894 1.00 97.38 172 LEU A CA 1
ATOM 1399 C C . LEU A 1 172 ? -4.096 -8.119 8.520 1.00 97.38 172 LEU A C 1
ATOM 1401 O O . LEU A 1 172 ? -4.823 -8.002 9.502 1.00 97.38 172 LEU A O 1
ATOM 1405 N N . ASP A 1 173 ? -3.777 -9.309 8.016 1.00 96.44 173 ASP A N 1
ATOM 1406 C CA . ASP A 1 173 ? -4.283 -10.556 8.591 1.00 96.44 173 ASP A CA 1
ATOM 1407 C C . ASP A 1 173 ? -3.777 -10.773 10.029 1.00 96.44 173 ASP A C 1
ATOM 1409 O O . ASP A 1 173 ? -4.564 -11.147 10.905 1.00 96.44 173 ASP A O 1
ATOM 1413 N N . GLU A 1 174 ? -2.510 -10.451 10.314 1.00 97.12 174 GLU A N 1
ATOM 1414 C CA . GLU A 1 174 ? -1.962 -10.456 11.681 1.00 97.12 174 GLU A CA 1
ATOM 1415 C C . GLU A 1 174 ? -2.710 -9.489 12.611 1.00 97.12 174 GLU A C 1
ATOM 1417 O O . GLU A 1 174 ? -3.080 -9.848 13.734 1.00 97.12 174 GLU A O 1
ATOM 1422 N N . ILE A 1 175 ? -2.958 -8.262 12.143 1.00 97.38 175 ILE A N 1
ATOM 1423 C CA . ILE A 1 175 ? -3.676 -7.234 12.902 1.00 97.38 175 ILE A CA 1
ATOM 1424 C C . ILE A 1 175 ? -5.110 -7.693 13.184 1.00 97.38 175 ILE A C 1
ATOM 1426 O O . ILE A 1 175 ? -5.551 -7.661 14.334 1.00 97.38 175 ILE A O 1
ATOM 1430 N N . LEU A 1 176 ? -5.829 -8.186 12.171 1.00 96.69 176 LEU A N 1
ATOM 1431 C CA . LEU A 1 176 ? -7.198 -8.683 12.333 1.00 96.69 176 LEU A CA 1
ATOM 1432 C C . LEU A 1 176 ? -7.244 -9.871 13.303 1.00 96.69 176 LEU A C 1
ATOM 1434 O O . LEU A 1 176 ? -8.169 -9.964 14.107 1.00 96.69 176 LEU A O 1
ATOM 1438 N N . GLN A 1 177 ? -6.243 -10.756 13.290 1.00 95.69 177 GLN A N 1
ATOM 1439 C CA . GLN A 1 177 ? -6.131 -11.845 14.262 1.00 95.69 177 GLN A CA 1
ATOM 1440 C C . GLN A 1 177 ? -5.977 -11.317 15.698 1.00 95.69 177 GLN A C 1
ATOM 1442 O O . GLN A 1 177 ? -6.638 -11.823 16.608 1.00 95.69 177 GLN A O 1
ATOM 1447 N N . ALA A 1 178 ? -5.151 -10.288 15.903 1.00 95.50 178 ALA A N 1
ATOM 1448 C CA . ALA A 1 178 ? -4.948 -9.665 17.211 1.00 95.50 178 ALA A CA 1
ATOM 1449 C C . ALA A 1 178 ? -6.192 -8.907 17.715 1.00 95.50 178 ALA A C 1
ATOM 1451 O O . ALA A 1 178 ? -6.430 -8.835 18.920 1.00 95.50 178 ALA A O 1
ATOM 1452 N N . MET A 1 179 ? -7.020 -8.381 16.808 1.00 97.12 179 MET A N 1
ATOM 1453 C CA . MET A 1 179 ? -8.246 -7.645 17.138 1.00 97.12 179 MET A CA 1
ATOM 1454 C C . MET A 1 179 ? -9.406 -8.536 17.615 1.00 97.12 179 MET A C 1
ATOM 1456 O O . MET A 1 179 ? -10.388 -8.028 18.161 1.00 97.12 179 MET A O 1
ATOM 1460 N N . ARG A 1 180 ? -9.311 -9.865 17.449 1.00 95.25 180 ARG A N 1
ATOM 1461 C CA . ARG A 1 180 ? -10.424 -10.801 17.704 1.00 95.25 180 ARG A CA 1
ATOM 1462 C C . ARG A 1 180 ? -10.964 -10.784 19.132 1.00 95.25 180 ARG A C 1
ATOM 1464 O O . ARG A 1 180 ? -12.160 -11.005 19.306 1.00 95.25 180 ARG A O 1
ATOM 1471 N N . GLY A 1 181 ? -10.119 -10.516 20.129 1.00 94.88 181 GLY A N 1
ATOM 1472 C CA . GLY A 1 181 ? -10.529 -10.487 21.539 1.00 94.88 181 GLY A CA 1
ATOM 1473 C C . GLY A 1 181 ? -11.524 -9.370 21.871 1.00 94.88 181 GLY A C 1
ATOM 1474 O O . GLY A 1 181 ? -12.419 -9.573 22.685 1.00 94.88 181 GLY A O 1
ATOM 1475 N N . ASP A 1 182 ? -11.427 -8.242 21.164 1.00 96.44 182 ASP A N 1
ATOM 1476 C CA . ASP A 1 182 ? -12.080 -6.977 21.526 1.00 96.44 182 ASP A CA 1
ATOM 1477 C C . ASP A 1 182 ? -12.910 -6.396 20.367 1.00 96.44 182 ASP A C 1
ATOM 1479 O O . ASP A 1 182 ? -13.007 -5.182 20.176 1.00 96.44 182 ASP A O 1
ATOM 1483 N N . SER A 1 183 ? -13.507 -7.259 19.542 1.00 95.00 183 SER A N 1
ATOM 1484 C CA . SER A 1 183 ? -14.136 -6.875 18.264 1.00 95.00 183 SER A CA 1
ATOM 1485 C C . SER A 1 183 ? -15.159 -5.726 18.364 1.00 95.00 183 SER A C 1
ATOM 1487 O O . SER A 1 183 ? -15.203 -4.863 17.488 1.00 95.00 183 SER A O 1
ATOM 1489 N N . LYS A 1 184 ? -15.928 -5.639 19.461 1.00 95.00 184 LYS A N 1
ATOM 1490 C CA . LYS A 1 184 ? -16.879 -4.534 19.704 1.00 95.00 184 LYS A CA 1
ATOM 1491 C C . LYS A 1 184 ? -16.192 -3.172 19.857 1.00 95.00 184 LYS A C 1
ATOM 1493 O O . LYS A 1 184 ? -16.694 -2.177 19.343 1.00 95.00 184 LYS A O 1
ATOM 1498 N N . GLN A 1 185 ? -15.060 -3.120 20.556 1.00 96.75 185 GLN A N 1
ATOM 1499 C CA . GLN A 1 185 ? -14.315 -1.876 20.775 1.00 96.75 185 GLN A CA 1
ATOM 1500 C C . GLN A 1 185 ? -13.653 -1.407 19.476 1.00 96.75 185 GLN A C 1
ATOM 1502 O O . GLN A 1 185 ? -13.665 -0.214 19.179 1.00 96.75 185 GLN A O 1
ATOM 1507 N N . TRP A 1 186 ? -13.166 -2.344 18.656 1.00 97.56 186 TRP A N 1
ATOM 1508 C CA . TRP A 1 186 ? -12.657 -2.036 17.319 1.00 97.56 186 TRP A CA 1
ATOM 1509 C C . TRP A 1 186 ? -13.740 -1.481 16.390 1.00 97.56 186 TRP A C 1
ATOM 1511 O O . TRP A 1 186 ? -13.480 -0.503 15.696 1.00 97.56 186 TRP A O 1
ATOM 1521 N N . SER A 1 187 ? -14.965 -2.015 16.430 1.00 96.56 187 SER A N 1
ATOM 1522 C CA . SER A 1 187 ? -16.093 -1.463 15.663 1.00 96.56 187 SER A CA 1
ATOM 1523 C C . SER A 1 187 ? -16.404 -0.012 16.056 1.00 96.56 187 SER A C 1
ATOM 1525 O O . SER A 1 187 ? -16.508 0.858 15.193 1.00 96.56 187 SER A O 1
ATOM 1527 N N . ALA A 1 188 ? -16.462 0.289 17.357 1.00 96.38 188 ALA A N 1
ATOM 1528 C CA . ALA A 1 188 ? -16.665 1.659 17.837 1.00 96.38 188 ALA A CA 1
ATOM 1529 C C . ALA A 1 188 ? -15.503 2.601 17.449 1.00 96.38 188 ALA A C 1
ATOM 1531 O O . ALA A 1 188 ? -15.707 3.783 17.150 1.00 96.38 188 ALA A O 1
ATOM 1532 N N . ALA A 1 189 ? -14.269 2.084 17.412 1.00 97.12 189 ALA A N 1
ATOM 1533 C CA . ALA A 1 189 ? -13.111 2.828 16.925 1.00 97.12 189 ALA A CA 1
ATOM 1534 C C . ALA A 1 189 ? -13.216 3.138 15.421 1.00 97.12 189 ALA A C 1
ATOM 1536 O O . ALA A 1 189 ? -12.908 4.261 15.021 1.00 97.12 189 ALA A O 1
ATOM 1537 N N . VAL A 1 190 ? -13.702 2.199 14.597 1.00 98.12 190 VAL A N 1
ATOM 1538 C CA . VAL A 1 190 ? -13.959 2.420 13.161 1.00 98.12 190 VAL A CA 1
ATOM 1539 C C . VAL A 1 190 ? -14.966 3.553 12.951 1.00 98.12 190 VAL A C 1
ATOM 1541 O O . VAL A 1 190 ? -14.696 4.471 12.174 1.00 98.12 190 VAL A O 1
ATOM 1544 N N . GLU A 1 191 ? -16.090 3.543 13.672 1.00 97.88 191 GLU A N 1
ATOM 1545 C CA . GLU A 1 191 ? -17.089 4.622 13.614 1.00 97.88 191 GLU A CA 1
ATOM 1546 C C . GLU A 1 191 ? -16.480 5.976 13.998 1.00 97.88 191 GLU A C 1
ATOM 1548 O O . GLU A 1 191 ? -16.665 6.979 13.301 1.00 97.88 191 GLU A O 1
ATOM 1553 N N . SER A 1 192 ? -15.675 5.990 15.062 1.00 97.00 192 SER A N 1
ATOM 1554 C CA . SER A 1 192 ? -14.977 7.191 15.525 1.00 97.00 192 SER A CA 1
ATOM 1555 C C . SER A 1 192 ? -14.008 7.740 14.473 1.00 97.00 192 SER A C 1
ATOM 1557 O O . SER A 1 192 ? -13.967 8.952 14.252 1.00 97.00 192 SER A O 1
ATOM 1559 N N . VAL A 1 193 ? -13.249 6.873 13.791 1.00 97.12 193 VAL A N 1
ATOM 1560 C CA . VAL A 1 193 ? -12.342 7.266 12.698 1.00 97.12 193 VAL A CA 1
ATOM 1561 C C . VAL A 1 193 ? -13.126 7.817 11.507 1.00 97.12 193 VAL A C 1
ATOM 1563 O O . VAL A 1 193 ? -12.760 8.868 10.983 1.00 97.12 193 VAL A O 1
ATOM 1566 N N . ARG A 1 194 ? -14.233 7.178 11.108 1.00 97.81 194 ARG A N 1
ATOM 1567 C CA . ARG A 1 194 ? -15.098 7.671 10.018 1.00 97.81 194 ARG A CA 1
ATOM 1568 C C . ARG A 1 194 ? -15.663 9.060 10.309 1.00 97.81 194 ARG A C 1
ATOM 1570 O O . ARG A 1 194 ? -15.704 9.904 9.414 1.00 97.81 194 ARG A O 1
ATOM 1577 N N . TRP A 1 195 ? -16.068 9.305 11.554 1.00 97.44 195 TRP A N 1
ATOM 1578 C CA . TRP A 1 195 ? -16.635 10.586 11.965 1.00 97.44 195 TRP A CA 1
ATOM 1579 C C . TRP A 1 195 ? -15.581 11.698 12.064 1.00 97.44 195 TRP A C 1
ATOM 1581 O O . TRP A 1 195 ? -15.764 12.777 11.498 1.00 97.44 195 TRP A O 1
ATOM 1591 N N . LEU A 1 196 ? -14.469 11.433 12.760 1.00 96.62 196 LEU A N 1
ATOM 1592 C CA . LEU A 1 196 ? -13.473 12.450 13.120 1.00 96.62 196 LEU A CA 1
ATOM 1593 C C . LEU A 1 196 ? -12.359 12.625 12.078 1.00 96.62 196 LEU A C 1
ATOM 1595 O O . LEU A 1 196 ? -11.782 13.705 11.974 1.00 96.62 196 LEU A O 1
ATOM 1599 N N . HIS A 1 197 ? -12.053 11.589 11.295 1.00 96.81 197 HIS A N 1
ATOM 1600 C CA . HIS A 1 197 ? -10.898 11.541 10.394 1.00 96.81 197 HIS A CA 1
ATOM 1601 C C . HIS A 1 197 ? -11.309 11.105 8.977 1.00 96.81 197 HIS A C 1
ATOM 1603 O O . HIS A 1 197 ? -10.774 10.154 8.409 1.00 96.81 197 HIS A O 1
ATOM 1609 N N . LYS A 1 198 ? -12.250 11.840 8.367 1.00 97.25 198 LYS A N 1
ATOM 1610 C CA . LYS A 1 198 ? -12.810 11.541 7.030 1.00 97.25 198 LYS A CA 1
ATOM 1611 C C . LYS A 1 198 ? -11.771 11.261 5.924 1.00 97.25 198 LYS A C 1
ATOM 1613 O O . LYS A 1 198 ? -11.994 10.317 5.162 1.00 97.25 198 LYS A O 1
ATOM 1618 N N . PRO A 1 199 ? -10.647 12.006 5.809 1.00 97.38 199 PRO A N 1
ATOM 1619 C CA . PRO A 1 199 ? -9.634 11.708 4.793 1.00 97.38 199 PRO A CA 1
ATOM 1620 C C . PRO A 1 199 ? -9.046 10.300 4.944 1.00 97.38 199 PRO A C 1
ATOM 1622 O O . PRO A 1 199 ? -8.933 9.568 3.965 1.00 97.38 199 PRO A O 1
ATOM 1625 N N . TRP A 1 200 ? -8.769 9.878 6.180 1.00 97.69 200 TRP A N 1
ATOM 1626 C CA . TRP A 1 200 ? -8.299 8.525 6.475 1.00 97.69 200 TRP A CA 1
ATOM 1627 C C . TRP A 1 200 ? -9.343 7.465 6.160 1.00 97.69 200 TRP A C 1
ATOM 1629 O O . TRP A 1 200 ? -9.016 6.442 5.565 1.00 97.69 200 TRP A O 1
ATOM 1639 N N . ALA A 1 201 ? -10.606 7.730 6.492 1.00 97.31 201 ALA A N 1
ATOM 1640 C CA . ALA A 1 201 ? -11.691 6.811 6.181 1.00 97.31 201 ALA A CA 1
ATOM 1641 C C . ALA A 1 201 ? -11.879 6.587 4.673 1.00 97.31 201 ALA A C 1
ATOM 1643 O O . ALA A 1 201 ? -12.284 5.504 4.265 1.00 97.31 201 ALA A O 1
ATOM 1644 N N . THR A 1 202 ? -11.553 7.589 3.854 1.00 97.12 202 THR A N 1
ATOM 1645 C CA . THR A 1 202 ? -11.591 7.475 2.390 1.00 97.12 202 THR A CA 1
ATOM 1646 C C . THR A 1 202 ? -10.429 6.629 1.875 1.00 97.12 202 THR A C 1
ATOM 1648 O O . THR A 1 202 ? -10.626 5.735 1.059 1.00 97.12 202 THR A O 1
ATOM 1651 N N . VAL A 1 203 ? -9.216 6.893 2.367 1.00 96.62 203 VAL A N 1
ATOM 1652 C CA . VAL A 1 203 ? -7.994 6.223 1.898 1.00 96.62 203 VAL A CA 1
ATOM 1653 C C . VAL A 1 203 ? -7.914 4.762 2.352 1.00 96.62 203 VAL A C 1
ATOM 1655 O O . VAL A 1 203 ? -7.388 3.929 1.621 1.00 96.62 203 VAL A O 1
ATOM 1658 N N . ALA A 1 204 ? -8.449 4.442 3.531 1.00 97.06 204 ALA A N 1
ATOM 1659 C CA . ALA A 1 204 ? -8.389 3.108 4.128 1.00 97.06 204 ALA A CA 1
ATOM 1660 C C . ALA A 1 204 ? -9.767 2.436 4.252 1.00 97.06 204 ALA A C 1
ATOM 1662 O O . ALA A 1 204 ? -10.012 1.672 5.190 1.00 97.06 204 ALA A O 1
ATOM 1663 N N . ALA A 1 205 ? -10.686 2.742 3.331 1.00 97.56 205 ALA A N 1
ATOM 1664 C CA . ALA A 1 205 ? -12.056 2.234 3.364 1.00 97.56 205 ALA A CA 1
ATOM 1665 C C . ALA A 1 205 ? -12.116 0.695 3.422 1.00 97.56 205 ALA A C 1
ATOM 1667 O O . ALA A 1 205 ? -12.884 0.142 4.208 1.00 97.56 205 ALA A O 1
ATOM 1668 N N . ASP A 1 206 ? -11.253 0.019 2.659 1.00 96.81 206 ASP A N 1
ATOM 1669 C CA . ASP A 1 206 ? -11.148 -1.442 2.597 1.00 96.81 206 ASP A CA 1
ATOM 1670 C C . ASP A 1 206 ? -10.741 -2.061 3.944 1.00 96.81 206 ASP A C 1
ATOM 1672 O O . ASP A 1 206 ? -11.310 -3.062 4.383 1.00 96.81 206 ASP A O 1
ATOM 1676 N N . VAL A 1 207 ? -9.781 -1.444 4.637 1.00 97.62 207 VAL A N 1
ATOM 1677 C CA . VAL A 1 207 ? -9.310 -1.916 5.945 1.00 97.62 207 VAL A CA 1
ATOM 1678 C C . VAL A 1 207 ? -10.400 -1.725 6.992 1.00 97.62 207 VAL A C 1
ATOM 1680 O O . VAL A 1 207 ? -10.690 -2.647 7.753 1.00 97.62 207 VAL A O 1
ATOM 1683 N N . LEU A 1 208 ? -11.032 -0.550 7.009 1.00 98.19 208 LEU A N 1
ATOM 1684 C CA . LEU A 1 208 ? -12.104 -0.243 7.954 1.00 98.19 208 LEU A CA 1
ATOM 1685 C C . LEU A 1 208 ? -13.298 -1.189 7.789 1.00 98.19 208 LEU A C 1
ATOM 1687 O O . LEU A 1 208 ? -13.838 -1.653 8.789 1.00 98.19 208 LEU A O 1
ATOM 1691 N N . GLU A 1 209 ? -13.674 -1.523 6.553 1.00 97.88 209 GLU A N 1
ATOM 1692 C CA . GLU A 1 209 ? -14.728 -2.503 6.272 1.00 97.88 209 GLU A CA 1
ATOM 1693 C C . GLU A 1 209 ? -14.379 -3.898 6.820 1.00 97.88 209 GLU A C 1
ATOM 1695 O O . GLU A 1 209 ? -15.222 -4.562 7.427 1.00 97.88 209 GLU A O 1
ATOM 1700 N N . ARG A 1 210 ? -13.127 -4.349 6.661 1.00 97.38 210 ARG A N 1
ATOM 1701 C CA . ARG A 1 210 ? -12.685 -5.648 7.200 1.00 97.38 210 ARG A CA 1
ATOM 1702 C C . ARG A 1 210 ? -12.679 -5.681 8.729 1.00 97.38 210 ARG A C 1
ATOM 1704 O O . ARG A 1 210 ? -13.043 -6.705 9.304 1.00 97.38 210 ARG A O 1
ATOM 1711 N N . VAL A 1 211 ? -12.286 -4.587 9.383 1.00 97.50 211 VAL A N 1
ATOM 1712 C CA . VAL A 1 211 ? -12.315 -4.472 10.853 1.00 97.50 211 VAL A CA 1
ATOM 1713 C C . VAL A 1 211 ? -13.756 -4.452 11.375 1.00 97.50 211 VAL A C 1
ATOM 1715 O O . VAL A 1 211 ? -14.056 -5.096 12.376 1.00 97.50 211 VAL A O 1
ATOM 1718 N N . GLU A 1 212 ? -14.666 -3.770 10.683 1.00 97.38 212 GLU A N 1
ATOM 1719 C CA . GLU A 1 212 ? -16.091 -3.712 11.036 1.00 97.38 212 GLU A CA 1
ATOM 1720 C C . GLU A 1 212 ? -16.780 -5.081 10.919 1.00 97.38 212 GLU A C 1
ATOM 1722 O O . GLU A 1 212 ? -17.545 -5.464 11.800 1.00 97.38 212 GLU A O 1
ATOM 1727 N N . LYS A 1 213 ? -16.446 -5.872 9.890 1.00 96.50 213 LYS A N 1
ATOM 1728 C CA . LYS A 1 213 ? -16.987 -7.231 9.667 1.00 96.50 213 LYS A CA 1
ATOM 1729 C C . LYS A 1 213 ? -16.364 -8.312 10.556 1.00 96.50 213 LYS A C 1
ATOM 1731 O O . LYS A 1 213 ? -16.734 -9.488 10.491 1.00 96.50 213 LYS A O 1
ATOM 1736 N N . LEU A 1 214 ? -15.411 -7.950 11.407 1.00 94.62 214 LEU A N 1
ATOM 1737 C CA . LEU A 1 214 ? -14.675 -8.891 12.245 1.00 94.62 214 LEU A CA 1
ATOM 1738 C C . LEU A 1 214 ? -15.579 -9.709 13.198 1.00 94.62 214 LEU A C 1
ATOM 1740 O O . LEU A 1 214 ? -15.396 -10.926 13.254 1.00 94.62 214 LEU A O 1
ATOM 1744 N N . PRO A 1 215 ? -16.605 -9.142 13.871 1.00 93.75 215 PRO A N 1
ATOM 1745 C CA . PRO A 1 215 ? -17.548 -9.920 14.681 1.00 93.75 215 PRO A CA 1
ATOM 1746 C C . PRO A 1 215 ? -18.306 -10.990 13.880 1.00 93.75 215 PRO A C 1
ATOM 1748 O O . PRO A 1 215 ? -18.474 -12.111 14.362 1.00 93.75 215 PRO A O 1
ATOM 1751 N N . GLU A 1 216 ? -18.729 -10.673 12.652 1.00 95.19 216 GLU A N 1
ATOM 1752 C CA . GLU A 1 216 ? -19.474 -11.593 11.781 1.00 95.19 216 GLU A CA 1
ATOM 1753 C C . GLU A 1 216 ? -18.597 -12.765 11.339 1.00 95.19 216 GLU A C 1
ATOM 1755 O O . GLU A 1 216 ? -19.009 -13.923 11.420 1.00 95.19 216 GLU A O 1
ATOM 1760 N N . THR A 1 217 ? -17.354 -12.479 10.938 1.00 93.12 217 THR A N 1
ATOM 1761 C CA . THR A 1 217 ? -16.399 -13.525 10.540 1.00 93.12 217 THR A CA 1
ATOM 1762 C C . THR A 1 217 ? -16.054 -14.457 11.703 1.00 93.12 217 THR A C 1
ATOM 1764 O O . THR A 1 217 ? -15.906 -15.663 11.500 1.00 93.12 217 THR A O 1
ATOM 1767 N N . LEU A 1 218 ? -15.996 -13.939 12.936 1.00 90.50 218 LEU A N 1
ATOM 1768 C CA . LEU A 1 218 ? -15.788 -14.749 14.138 1.00 90.50 218 LEU A CA 1
ATOM 1769 C C . LEU A 1 218 ? -16.997 -15.609 14.492 1.00 90.50 218 LEU A C 1
ATOM 1771 O O . LEU A 1 218 ? -16.821 -16.775 14.845 1.00 90.50 218 LEU A O 1
ATOM 1775 N N . ALA A 1 219 ? -18.208 -15.063 14.377 1.00 91.81 219 ALA A N 1
ATOM 1776 C CA . ALA A 1 219 ? -19.438 -15.821 14.582 1.00 91.81 219 ALA A CA 1
ATOM 1777 C C . ALA A 1 219 ? -19.591 -16.940 13.536 1.00 91.81 219 ALA A C 1
ATOM 1779 O O . ALA A 1 219 ? -19.954 -18.064 13.877 1.00 91.81 219 ALA A O 1
ATOM 1780 N N . ALA A 1 220 ? -19.248 -16.668 12.274 1.00 93.56 220 ALA A N 1
ATOM 1781 C CA . ALA A 1 220 ? -19.245 -17.675 11.218 1.00 93.56 220 ALA A CA 1
ATOM 1782 C C . ALA A 1 220 ? -18.201 -18.775 11.478 1.00 93.56 220 ALA A C 1
ATOM 1784 O O . ALA A 1 220 ? -18.499 -19.961 11.334 1.00 93.56 220 ALA A O 1
ATOM 1785 N N . ALA A 1 221 ? -16.993 -18.400 11.912 1.00 91.62 221 ALA A N 1
ATOM 1786 C CA . ALA A 1 221 ? -15.936 -19.354 12.240 1.00 91.62 221 ALA A CA 1
ATOM 1787 C C . ALA A 1 221 ? -16.291 -20.235 13.452 1.00 91.62 221 ALA A C 1
ATOM 1789 O O . ALA A 1 221 ? -16.021 -21.438 13.431 1.00 91.62 221 ALA A O 1
ATOM 1790 N N . SER A 1 222 ? -16.920 -19.673 14.492 1.00 90.81 222 SER A N 1
ATOM 1791 C CA . SER A 1 222 ? -17.358 -20.445 15.661 1.00 90.81 222 SER A CA 1
ATOM 1792 C C . SER A 1 222 ? -18.505 -21.399 15.317 1.00 90.81 222 SER A C 1
ATOM 1794 O O . SER A 1 222 ? -18.441 -22.573 15.681 1.00 90.81 222 SER A O 1
ATOM 1796 N N . ALA A 1 223 ? -19.490 -20.951 14.531 1.00 92.31 223 ALA A N 1
ATOM 1797 C CA . ALA A 1 223 ? -20.572 -21.800 14.035 1.00 92.31 223 ALA A CA 1
ATOM 1798 C C . ALA A 1 223 ? -20.045 -22.956 13.164 1.00 92.31 223 ALA A C 1
ATOM 1800 O O . ALA A 1 223 ? -20.456 -24.108 13.335 1.00 92.31 223 ALA A O 1
ATOM 1801 N N . ALA A 1 224 ? -19.082 -22.676 12.277 1.00 92.94 224 ALA A N 1
ATOM 1802 C CA . ALA A 1 224 ? -18.422 -23.698 11.472 1.00 92.94 224 ALA A CA 1
ATOM 1803 C C . ALA A 1 224 ? -17.693 -24.726 12.354 1.00 92.94 224 ALA A C 1
ATOM 1805 O O . ALA A 1 224 ? -17.873 -25.930 12.159 1.00 92.94 224 ALA A O 1
ATOM 1806 N N . ALA A 1 225 ? -16.946 -24.281 13.371 1.00 91.06 225 ALA A N 1
ATOM 1807 C CA . ALA A 1 225 ? -16.255 -25.170 14.306 1.00 91.06 225 ALA A CA 1
ATOM 1808 C C . ALA A 1 225 ? -17.223 -26.071 15.099 1.00 91.06 225 ALA A C 1
ATOM 1810 O O . ALA A 1 225 ? -16.962 -27.266 15.248 1.00 91.06 225 ALA A O 1
ATOM 1811 N N . SER A 1 226 ? -18.368 -25.539 15.542 1.00 89.94 226 SER A N 1
ATOM 1812 C CA . SER A 1 226 ? -19.409 -26.321 16.227 1.00 89.94 226 SER A CA 1
ATOM 1813 C C . SER A 1 226 ? -20.089 -27.349 15.317 1.00 89.94 226 SER A C 1
ATOM 1815 O O . SER A 1 226 ? -20.461 -28.423 15.778 1.00 89.94 226 SER A O 1
ATOM 1817 N N . SER A 1 227 ? -2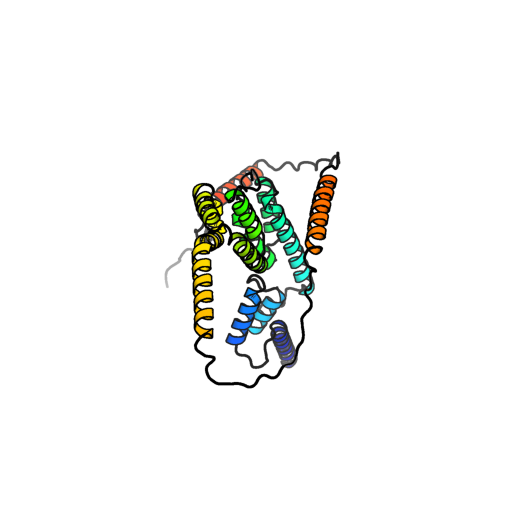0.229 -27.074 14.017 1.00 88.62 227 SER A N 1
ATOM 1818 C CA . SER A 1 227 ? -20.813 -28.044 13.076 1.00 88.62 227 SER A CA 1
ATOM 1819 C C . SER A 1 227 ? -19.906 -29.259 12.822 1.00 88.62 227 SER A C 1
ATOM 1821 O O . SER A 1 227 ? -20.390 -30.369 12.592 1.00 88.62 227 SER A O 1
ATOM 1823 N N . VAL A 1 228 ? -18.583 -29.072 12.909 1.00 88.06 228 VAL A N 1
ATOM 1824 C CA . VAL A 1 228 ? -17.594 -30.137 12.684 1.00 88.06 228 VAL A CA 1
ATOM 1825 C C . VAL A 1 228 ? -17.541 -31.115 13.860 1.00 88.06 228 VAL A C 1
ATOM 1827 O O . VAL A 1 228 ? -17.369 -32.314 13.633 1.00 88.06 228 VAL A O 1
ATOM 1830 N N . SER A 1 229 ? -17.722 -30.652 15.103 1.00 79.88 229 SER A N 1
ATOM 1831 C CA . SER A 1 229 ? -17.722 -31.543 16.273 1.00 79.88 229 SER A CA 1
ATOM 1832 C C . SER A 1 229 ? -18.941 -32.469 16.298 1.00 79.88 229 SER A C 1
ATOM 1834 O O . SER A 1 229 ? -18.786 -33.661 16.546 1.00 79.88 229 SER A O 1
ATOM 1836 N N . VAL A 1 230 ? -20.127 -31.972 15.931 1.00 77.81 230 VAL A N 1
ATOM 1837 C CA . VAL A 1 230 ? -21.375 -32.763 15.936 1.00 77.81 230 VAL A CA 1
ATOM 1838 C C . VAL A 1 230 ? -21.322 -33.948 14.964 1.00 77.81 230 VAL A C 1
ATOM 1840 O O . VAL A 1 230 ? -21.938 -34.983 15.209 1.00 77.81 230 VAL A O 1
ATOM 1843 N N . ARG A 1 231 ? -20.557 -33.851 13.869 1.00 70.25 231 ARG A N 1
ATOM 1844 C CA . ARG A 1 231 ? -20.474 -34.929 12.871 1.00 70.25 231 ARG A CA 1
ATOM 1845 C C . ARG A 1 231 ? -19.571 -36.095 13.293 1.00 70.25 231 ARG A C 1
ATOM 1847 O O . ARG A 1 231 ? -19.620 -37.142 12.652 1.00 70.25 231 ARG A O 1
ATOM 1854 N N . ARG A 1 232 ? -18.755 -35.939 14.343 1.00 65.31 232 ARG A N 1
ATOM 1855 C CA . ARG A 1 232 ? -17.803 -36.975 14.784 1.00 65.31 232 ARG A CA 1
ATOM 1856 C C . ARG A 1 232 ? -18.419 -38.041 15.694 1.00 65.31 232 ARG A C 1
ATOM 1858 O O . ARG A 1 232 ? -17.908 -39.155 15.711 1.00 65.31 232 ARG A O 1
ATOM 1865 N N . ASP A 1 233 ? -19.534 -37.747 16.360 1.00 61.75 233 ASP A N 1
ATOM 1866 C CA . ASP A 1 233 ? -20.066 -38.624 17.414 1.00 61.75 233 ASP A CA 1
ATOM 1867 C C . ASP A 1 233 ? -21.082 -39.676 16.933 1.00 61.75 233 ASP A C 1
ATOM 1869 O O . ASP A 1 233 ? -21.419 -40.590 17.680 1.00 61.75 233 ASP A O 1
ATOM 1873 N N . TYR A 1 234 ? -21.514 -39.638 15.667 1.00 62.12 234 TYR A N 1
ATOM 1874 C CA . TYR A 1 234 ? -22.503 -40.592 15.132 1.00 62.12 234 TYR A CA 1
ATOM 1875 C C . TYR A 1 234 ? -21.907 -41.746 14.298 1.00 62.12 234 TYR A C 1
ATOM 1877 O O . TYR A 1 234 ? -22.656 -42.509 13.693 1.00 62.12 234 TYR A O 1
ATOM 1885 N N . GLY A 1 235 ? -20.574 -41.887 14.239 1.00 58.72 235 GLY A N 1
ATOM 1886 C CA . GLY A 1 235 ? -19.897 -42.843 13.343 1.00 58.72 235 GLY A CA 1
ATOM 1887 C C . GLY A 1 235 ? -19.203 -44.044 13.996 1.00 58.72 235 GLY A C 1
ATOM 1888 O O . GLY A 1 235 ? -18.812 -44.969 13.286 1.00 58.72 235 GLY A O 1
ATOM 1889 N N . THR A 1 236 ? -19.037 -44.080 15.319 1.00 56.81 236 THR A N 1
ATOM 1890 C CA . THR A 1 236 ? -18.203 -45.103 15.983 1.00 56.81 236 THR A CA 1
ATOM 1891 C C . THR A 1 236 ? -19.049 -46.269 16.485 1.00 56.81 236 THR A C 1
ATOM 1893 O O . THR A 1 236 ? -19.146 -46.540 17.677 1.00 56.81 236 THR A O 1
ATOM 1896 N N . GLY A 1 237 ? -19.706 -46.937 15.541 1.00 56.88 237 GLY A N 1
ATOM 1897 C CA . GLY A 1 237 ? -20.577 -48.081 15.785 1.00 56.88 237 GLY A CA 1
ATOM 1898 C C . GLY A 1 237 ? -20.250 -49.301 14.930 1.00 56.88 237 GLY A C 1
ATOM 1899 O O . GLY A 1 237 ? -21.158 -50.068 14.663 1.00 56.88 237 GLY A O 1
ATOM 1900 N N . VAL A 1 238 ? -19.008 -49.495 14.464 1.00 58.53 238 VAL A N 1
ATOM 1901 C CA . VAL A 1 238 ? -18.558 -50.785 13.903 1.00 58.53 238 VAL A CA 1
ATOM 1902 C C . VAL A 1 238 ? -17.080 -50.987 14.244 1.00 58.53 238 VAL A C 1
ATOM 1904 O O . VAL A 1 238 ? -16.241 -50.143 13.938 1.00 58.53 238 VAL A O 1
ATOM 1907 N N . GLY A 1 239 ? -16.782 -52.083 14.944 1.00 58.12 239 GLY A N 1
ATOM 1908 C CA . GLY A 1 239 ? -15.488 -52.366 15.558 1.00 58.12 239 GLY A CA 1
ATOM 1909 C C . GLY A 1 239 ? -14.313 -52.403 14.580 1.00 58.12 239 GLY A C 1
ATOM 1910 O O . GLY A 1 239 ? -14.334 -53.116 13.581 1.00 58.12 239 GLY A O 1
ATOM 1911 N N . MET A 1 240 ? -13.252 -51.679 14.931 1.00 52.81 240 MET A N 1
ATOM 1912 C CA . MET A 1 240 ? -11.921 -51.821 14.346 1.00 52.81 240 MET A CA 1
ATOM 1913 C C . MET A 1 240 ? -10.953 -52.193 15.480 1.00 52.81 240 MET A C 1
ATOM 1915 O O . MET A 1 240 ? -10.944 -51.511 16.510 1.00 52.81 240 MET A O 1
ATOM 1919 N N . PRO A 1 241 ? -10.191 -53.293 15.349 1.00 61.00 241 PRO A N 1
ATOM 1920 C CA . PRO A 1 241 ? -9.303 -53.767 16.398 1.00 61.00 241 PRO A CA 1
ATOM 1921 C C . PRO A 1 241 ? -8.132 -52.807 16.626 1.00 61.00 241 PRO A C 1
ATOM 1923 O O . PRO A 1 241 ? -7.463 -52.346 15.704 1.00 61.00 241 PRO A O 1
ATOM 1926 N N . SER A 1 242 ? -7.907 -52.543 17.909 1.00 54.88 242 SER A N 1
ATOM 1927 C CA . SER A 1 242 ? -6.828 -51.745 18.475 1.00 54.88 242 SER A CA 1
ATOM 1928 C C . SER A 1 242 ? -5.456 -52.325 18.118 1.00 54.88 242 SER A C 1
ATOM 1930 O O . SER A 1 242 ? -5.109 -53.416 18.570 1.00 54.88 242 SER A O 1
ATOM 1932 N N . ILE A 1 243 ? -4.659 -51.584 17.343 1.00 55.25 243 ILE A N 1
ATOM 1933 C CA . ILE A 1 243 ? -3.209 -51.788 17.261 1.00 55.25 243 ILE A CA 1
ATOM 1934 C C . ILE A 1 243 ? -2.557 -50.617 17.986 1.00 55.25 243 ILE A C 1
ATOM 1936 O O . ILE A 1 243 ? -2.540 -49.480 17.518 1.00 55.25 243 ILE A O 1
ATOM 1940 N N . ALA A 1 244 ? -2.058 -50.920 19.179 1.00 59.38 244 ALA A N 1
ATOM 1941 C CA . ALA A 1 244 ? -1.273 -50.020 19.992 1.00 59.38 244 ALA A CA 1
ATOM 1942 C C . ALA A 1 244 ? 0.125 -49.852 19.386 1.00 59.38 244 ALA A C 1
ATOM 1944 O O . ALA A 1 244 ? 0.891 -50.808 19.338 1.00 59.38 244 ALA A O 1
ATOM 1945 N N . THR A 1 245 ? 0.497 -48.624 19.032 1.00 49.22 245 THR A N 1
ATOM 1946 C CA . THR A 1 245 ? 1.903 -48.201 19.039 1.00 49.22 245 THR A CA 1
ATOM 1947 C C . THR A 1 245 ? 1.998 -46.760 19.506 1.00 49.22 245 THR A C 1
ATOM 1949 O O . THR A 1 245 ? 1.467 -45.839 18.890 1.00 49.22 245 THR A O 1
ATOM 1952 N N . ALA A 1 246 ? 2.662 -46.610 20.647 1.00 60.66 246 ALA A N 1
ATOM 1953 C CA . ALA A 1 246 ? 2.965 -45.367 21.317 1.00 60.66 246 ALA A CA 1
ATOM 1954 C C . ALA A 1 246 ? 4.045 -44.572 20.575 1.00 60.66 246 ALA A C 1
ATOM 1956 O O . ALA A 1 246 ? 5.085 -45.118 20.216 1.00 60.66 246 ALA A O 1
ATOM 1957 N N . SER A 1 247 ? 3.865 -43.258 20.486 1.00 48.69 247 SER A N 1
ATOM 1958 C CA . SER A 1 247 ? 4.973 -42.309 20.580 1.00 48.69 247 SER A CA 1
ATOM 1959 C C . SER A 1 247 ? 4.441 -40.951 21.041 1.00 48.69 247 SER A C 1
ATOM 1961 O O . SER A 1 247 ? 3.471 -40.402 20.527 1.00 48.69 247 SER A O 1
ATOM 1963 N N . LYS A 1 248 ? 5.050 -40.467 22.120 1.00 48.44 248 LYS A N 1
ATOM 1964 C CA . LYS A 1 248 ? 4.721 -39.255 22.870 1.00 48.44 248 LYS A CA 1
ATOM 1965 C C . LYS A 1 248 ? 5.549 -38.110 22.270 1.00 48.44 248 LYS A C 1
ATOM 1967 O O . LYS A 1 248 ? 6.770 -38.170 22.412 1.00 48.44 248 LYS A O 1
ATOM 1972 N N . PRO A 1 249 ? 4.971 -37.097 21.600 1.00 49.22 249 PRO A N 1
ATOM 1973 C CA . PRO A 1 249 ? 5.761 -35.962 21.147 1.00 49.22 249 PRO A CA 1
ATOM 1974 C C . PRO A 1 249 ? 6.067 -35.043 22.333 1.00 49.22 249 PRO A C 1
ATOM 1976 O O . PRO A 1 249 ? 5.186 -34.663 23.108 1.00 49.22 249 PRO A O 1
ATOM 1979 N N . ALA A 1 250 ? 7.353 -34.746 22.498 1.00 47.66 250 ALA A N 1
ATOM 1980 C CA . ALA A 1 250 ? 7.869 -33.833 23.499 1.00 47.66 250 ALA A CA 1
ATOM 1981 C C . ALA A 1 250 ? 7.357 -32.407 23.242 1.00 47.66 250 ALA A C 1
ATOM 1983 O O . ALA A 1 250 ? 7.389 -31.904 22.123 1.00 47.66 250 ALA A O 1
ATOM 1984 N N . SER A 1 251 ? 6.881 -31.784 24.317 1.00 45.50 251 SER A N 1
ATOM 1985 C CA . SER A 1 251 ? 6.500 -30.377 24.414 1.00 45.50 251 SER A CA 1
ATOM 1986 C C . SER A 1 251 ? 7.731 -29.491 24.199 1.00 45.50 251 SER A C 1
ATOM 1988 O O . SER A 1 251 ? 8.594 -29.401 25.076 1.00 45.50 251 SER A O 1
ATOM 1990 N N . ASP A 1 252 ? 7.822 -28.865 23.026 1.00 44.97 252 ASP A N 1
ATOM 1991 C CA . ASP A 1 252 ? 8.856 -27.887 22.699 1.00 44.97 252 ASP A CA 1
ATOM 1992 C C . ASP A 1 252 ? 8.392 -26.482 23.122 1.00 44.97 252 ASP A C 1
ATOM 1994 O O . ASP A 1 252 ? 7.534 -25.845 22.509 1.00 44.97 252 ASP A O 1
ATOM 1998 N N . SER A 1 253 ? 8.932 -26.021 24.249 1.00 48.38 253 SER A N 1
ATOM 1999 C CA . SER A 1 253 ? 8.640 -24.732 24.884 1.00 48.38 253 SER A CA 1
ATOM 2000 C C . SER A 1 253 ? 9.694 -23.684 24.499 1.00 48.38 253 SER A C 1
ATOM 2002 O O . SER A 1 253 ? 10.346 -23.081 25.346 1.00 48.38 253 SER A O 1
ATOM 2004 N N . GLY A 1 254 ? 9.884 -23.455 23.197 1.00 49.09 254 GLY A N 1
ATOM 2005 C CA . GLY A 1 254 ? 10.937 -22.568 22.676 1.00 49.09 254 GLY A CA 1
ATOM 2006 C C . GLY A 1 254 ? 10.548 -21.101 22.423 1.00 49.09 254 GLY A C 1
ATOM 2007 O O . GLY A 1 254 ? 11.415 -20.276 22.146 1.00 49.09 254 GLY A O 1
ATOM 2008 N N . SER A 1 255 ? 9.269 -20.717 22.517 1.00 51.50 255 SER A N 1
ATOM 2009 C CA . SER A 1 255 ? 8.789 -19.475 21.871 1.00 51.50 255 SER A CA 1
ATOM 2010 C C . SER A 1 255 ? 8.970 -18.161 22.657 1.00 51.50 255 SER A C 1
ATOM 2012 O O . SER A 1 255 ? 8.700 -17.092 22.113 1.00 51.50 255 SER A O 1
ATOM 2014 N N . ARG A 1 256 ? 9.419 -18.174 23.921 1.00 57.59 256 ARG A N 1
ATOM 2015 C CA . ARG A 1 256 ? 9.508 -16.934 24.733 1.00 57.59 256 ARG A CA 1
ATOM 2016 C C . ARG A 1 256 ? 10.828 -16.167 24.599 1.00 57.59 256 ARG A C 1
ATOM 2018 O O . ARG A 1 256 ? 10.881 -14.999 24.969 1.00 57.59 256 ARG A O 1
ATOM 2025 N N . ARG A 1 257 ? 11.888 -16.776 24.052 1.00 60.12 257 ARG A N 1
ATOM 2026 C CA . ARG A 1 257 ? 13.206 -16.115 23.926 1.00 60.12 257 ARG A CA 1
ATOM 2027 C C . ARG A 1 257 ? 13.323 -15.193 22.705 1.00 60.12 257 ARG A C 1
ATOM 2029 O O . ARG A 1 257 ? 14.069 -14.224 22.770 1.00 60.12 257 ARG A O 1
ATOM 2036 N N . GLY A 1 258 ? 12.549 -15.428 21.640 1.00 65.81 258 GLY A N 1
ATOM 2037 C CA . GLY A 1 258 ? 12.593 -14.600 20.425 1.00 65.81 258 GLY A CA 1
ATOM 2038 C C . GLY A 1 258 ? 12.093 -13.164 20.627 1.00 65.81 258 GLY A C 1
ATOM 2039 O O . GLY A 1 258 ? 12.653 -12.228 20.064 1.00 65.81 258 GLY A O 1
ATOM 2040 N N . TRP A 1 259 ? 11.095 -12.967 21.493 1.00 77.06 259 TRP A N 1
ATOM 2041 C CA . TRP A 1 259 ? 10.486 -11.647 21.703 1.00 77.06 259 TRP A CA 1
ATOM 2042 C C . TRP A 1 259 ? 11.404 -10.681 22.467 1.00 77.06 259 TRP A C 1
ATOM 2044 O O . TRP A 1 259 ? 11.434 -9.487 22.183 1.00 77.06 259 TRP A O 1
ATOM 2054 N N . ILE A 1 260 ? 12.228 -11.205 23.382 1.00 76.38 260 ILE A N 1
ATOM 2055 C CA . ILE A 1 260 ? 13.189 -10.404 24.155 1.00 76.38 260 ILE A CA 1
ATOM 2056 C C . ILE A 1 260 ? 14.266 -9.810 23.234 1.00 76.38 260 ILE A C 1
ATOM 2058 O O . ILE A 1 260 ? 14.629 -8.648 23.390 1.00 76.38 260 ILE A O 1
ATOM 2062 N N . ILE A 1 261 ? 14.731 -10.568 22.234 1.00 79.00 261 ILE A N 1
ATOM 2063 C CA . ILE A 1 261 ? 15.724 -10.080 21.263 1.00 79.00 261 ILE A CA 1
ATOM 2064 C C . ILE A 1 261 ? 15.139 -8.937 20.420 1.00 79.00 261 ILE A C 1
ATOM 2066 O O . ILE A 1 261 ? 15.818 -7.940 20.179 1.00 79.00 261 ILE A O 1
ATOM 2070 N N . PHE A 1 262 ? 13.864 -9.039 20.034 1.00 79.12 262 PHE A N 1
ATOM 2071 C CA . PHE A 1 262 ? 13.176 -8.002 19.261 1.00 79.12 262 PHE A CA 1
ATOM 2072 C C . PHE A 1 262 ? 13.026 -6.685 20.037 1.00 79.12 262 PHE A C 1
ATOM 2074 O O . PHE A 1 262 ? 13.311 -5.619 19.495 1.00 79.12 262 PHE A O 1
ATOM 2081 N N . VAL A 1 263 ? 12.649 -6.748 21.320 1.00 85.06 263 VAL A N 1
ATOM 2082 C CA . VAL A 1 263 ? 12.525 -5.554 22.178 1.00 85.06 263 VAL A CA 1
ATOM 2083 C C . VAL A 1 263 ? 13.884 -4.881 22.394 1.00 85.06 263 VAL A C 1
ATOM 2085 O O . VAL A 1 263 ? 13.986 -3.659 22.305 1.00 85.06 263 VAL A O 1
ATOM 2088 N N . VAL A 1 264 ? 14.948 -5.662 22.613 1.00 87.94 264 VAL A N 1
ATOM 2089 C CA . VAL A 1 264 ? 16.307 -5.119 22.785 1.00 87.94 264 VAL A CA 1
ATOM 2090 C C . VAL A 1 264 ? 16.803 -4.435 21.506 1.00 87.94 264 VAL A C 1
ATOM 2092 O O . VAL A 1 264 ? 17.364 -3.342 21.585 1.00 87.94 264 VAL A O 1
ATOM 2095 N N . LEU A 1 265 ? 16.553 -5.018 20.327 1.00 89.94 265 LEU A N 1
ATOM 2096 C CA . LEU A 1 265 ? 16.908 -4.399 19.044 1.00 89.94 265 LEU A CA 1
ATOM 2097 C C . LEU A 1 265 ? 16.118 -3.111 18.777 1.00 89.94 265 LEU A C 1
ATOM 2099 O O . LEU A 1 265 ? 16.708 -2.133 18.325 1.00 89.94 265 LEU A O 1
ATOM 2103 N N . ALA A 1 266 ? 14.822 -3.072 19.101 1.00 81.38 266 ALA A N 1
ATOM 2104 C CA . ALA A 1 266 ? 13.998 -1.875 18.930 1.00 81.38 266 ALA A CA 1
ATOM 2105 C C . ALA A 1 266 ? 14.474 -0.707 19.816 1.00 81.38 266 ALA A C 1
ATOM 2107 O O . ALA A 1 266 ? 14.585 0.424 19.340 1.00 81.38 266 ALA A O 1
ATOM 2108 N N . ILE A 1 267 ? 14.830 -0.982 21.078 1.00 84.88 267 ILE A N 1
ATOM 2109 C CA . ILE A 1 267 ? 15.387 0.026 21.997 1.00 84.88 267 ILE A CA 1
ATOM 2110 C C . ILE A 1 267 ? 16.759 0.506 21.506 1.00 84.88 267 ILE A C 1
ATOM 2112 O O . ILE A 1 267 ? 17.009 1.711 21.468 1.00 84.88 267 ILE A O 1
ATOM 2116 N N . ALA A 1 268 ? 17.635 -0.412 21.082 1.00 83.75 268 ALA A N 1
ATOM 2117 C CA . ALA A 1 268 ? 18.947 -0.056 20.545 1.00 83.75 268 ALA A CA 1
ATOM 2118 C C . ALA A 1 268 ? 18.834 0.825 19.287 1.00 83.75 268 ALA A C 1
ATOM 2120 O O . ALA A 1 268 ? 19.581 1.792 19.147 1.00 83.75 268 ALA A O 1
ATOM 2121 N N . PHE A 1 269 ? 17.869 0.544 18.406 1.00 84.00 269 PHE A N 1
ATOM 2122 C CA . PHE A 1 269 ? 17.638 1.331 17.194 1.00 84.00 269 PHE A CA 1
ATOM 2123 C C . PHE A 1 269 ? 17.055 2.720 17.499 1.00 84.00 269 PHE A C 1
ATOM 2125 O O . PHE A 1 269 ? 17.475 3.708 16.897 1.00 84.00 269 PHE A O 1
ATOM 2132 N N . GLY A 1 270 ? 16.144 2.820 18.475 1.00 76.69 270 GLY A N 1
ATOM 2133 C CA . GLY A 1 270 ? 15.612 4.101 18.951 1.00 76.69 270 GLY A CA 1
ATOM 2134 C C . GLY A 1 270 ? 16.691 4.995 19.572 1.00 76.69 270 GLY A C 1
ATOM 2135 O O . GLY A 1 270 ? 16.772 6.181 19.249 1.00 76.69 270 GLY A O 1
ATOM 2136 N N . LEU A 1 271 ? 17.575 4.419 20.394 1.00 80.81 271 LEU A N 1
ATOM 2137 C CA . LEU A 1 271 ? 18.696 5.144 21.000 1.00 80.81 271 LEU A CA 1
ATOM 2138 C C . LEU A 1 271 ? 19.752 5.553 19.967 1.00 80.81 271 LEU A C 1
ATOM 2140 O O . LEU A 1 271 ? 20.242 6.679 20.017 1.00 80.81 271 LEU A O 1
ATOM 2144 N N . LEU A 1 272 ? 20.070 4.690 18.996 1.00 75.81 272 LEU A N 1
ATOM 2145 C CA . LEU A 1 272 ? 21.018 5.026 17.931 1.00 75.81 272 LEU A CA 1
ATOM 2146 C C . LEU A 1 272 ? 20.515 6.199 17.078 1.00 75.81 272 LEU A C 1
ATOM 2148 O O . LEU A 1 272 ? 21.303 7.062 16.697 1.00 75.81 272 LEU A O 1
ATOM 2152 N N . ARG A 1 273 ? 19.202 6.279 16.828 1.00 72.69 273 ARG A N 1
ATOM 2153 C CA . ARG A 1 273 ? 18.617 7.402 16.088 1.00 72.69 273 ARG A CA 1
ATOM 2154 C C . ARG A 1 273 ? 18.678 8.715 16.870 1.00 72.69 273 ARG A C 1
ATOM 2156 O O . ARG A 1 273 ? 18.992 9.747 16.287 1.00 72.69 273 ARG A O 1
ATOM 2163 N N . PHE A 1 274 ? 18.469 8.659 18.185 1.00 64.94 274 PHE A N 1
ATOM 2164 C CA . PHE A 1 274 ? 18.573 9.827 19.063 1.00 64.94 274 PHE A CA 1
ATOM 2165 C C . PHE A 1 274 ? 19.986 10.441 19.067 1.00 64.94 274 PHE A C 1
ATOM 2167 O O . PHE A 1 274 ? 20.127 11.657 19.137 1.00 64.94 274 PHE A O 1
ATOM 2174 N N . PHE A 1 275 ? 21.039 9.627 18.923 1.00 63.25 275 PHE A N 1
ATOM 2175 C CA . PHE A 1 275 ? 22.419 10.125 18.841 1.00 63.25 275 PHE A CA 1
ATOM 2176 C C . PHE A 1 275 ? 22.813 10.687 17.467 1.00 63.25 275 PHE A C 1
ATOM 2178 O O . PHE A 1 275 ? 23.739 11.490 17.399 1.00 63.25 275 PHE A O 1
ATOM 2185 N N . ILE A 1 276 ? 22.127 10.307 16.385 1.00 62.12 276 ILE A N 1
ATOM 2186 C CA . ILE A 1 276 ? 22.409 10.838 15.040 1.00 62.12 276 ILE A CA 1
ATOM 2187 C C . ILE A 1 276 ? 21.770 12.226 14.846 1.00 62.12 276 ILE A C 1
ATOM 2189 O O . ILE A 1 276 ? 22.354 13.062 14.159 1.00 62.12 276 ILE A O 1
ATOM 2193 N N . ASP A 1 277 ? 20.641 12.513 15.504 1.00 49.94 277 ASP A N 1
ATOM 2194 C CA . ASP A 1 277 ? 19.976 13.827 15.422 1.00 49.94 277 ASP A CA 1
ATOM 2195 C C . ASP A 1 277 ? 20.567 14.897 16.361 1.00 49.94 277 ASP A C 1
ATOM 2197 O O . ASP A 1 277 ? 20.346 16.092 16.159 1.00 49.94 277 ASP A O 1
ATOM 2201 N N . VAL A 1 278 ? 21.392 14.522 17.346 1.00 47.19 278 VAL A N 1
ATOM 2202 C CA . VAL A 1 278 ? 22.124 15.481 18.196 1.00 47.19 278 VAL A CA 1
ATOM 2203 C C . VAL A 1 278 ? 23.543 15.674 17.660 1.00 47.19 278 VAL A C 1
ATOM 2205 O O . VAL A 1 278 ? 24.534 15.386 18.326 1.00 47.19 278 VAL A O 1
ATOM 2208 N N . SER A 1 279 ? 23.657 16.181 16.433 1.00 41.56 279 SER A N 1
ATOM 2209 C CA . SER A 1 279 ? 24.924 16.711 15.924 1.00 41.56 279 SER A CA 1
ATOM 2210 C C . SER A 1 279 ? 24.894 18.243 16.003 1.00 41.56 279 SER A C 1
ATOM 2212 O O . SER A 1 279 ? 24.277 18.892 15.155 1.00 41.56 279 SER A O 1
ATOM 2214 N N . PRO A 1 280 ? 25.533 18.869 17.011 1.00 49.00 280 PRO A N 1
ATOM 2215 C CA . PRO A 1 280 ? 25.567 20.316 17.119 1.00 49.00 280 PRO A CA 1
ATOM 2216 C C . PRO A 1 280 ? 26.542 20.892 16.083 1.00 49.00 280 PRO A C 1
ATOM 2218 O O . PRO A 1 280 ? 27.755 20.733 16.182 1.00 49.00 280 PRO A O 1
ATOM 2221 N N . GLY A 1 281 ? 26.001 21.623 15.109 1.00 47.69 281 GLY A N 1
ATOM 2222 C CA . GLY A 1 281 ? 26.721 22.708 14.442 1.00 47.69 281 GLY A CA 1
ATOM 2223 C C . GLY A 1 281 ? 27.642 22.329 13.282 1.00 47.69 281 GLY A C 1
ATOM 2224 O O . GLY A 1 281 ? 28.836 22.610 13.319 1.00 47.69 281 GLY A O 1
ATOM 2225 N N . SER A 1 282 ? 27.078 21.864 12.170 1.00 39.34 282 SER A N 1
ATOM 2226 C CA . SER A 1 282 ? 27.678 22.097 10.853 1.00 39.34 282 SER A CA 1
ATOM 2227 C C . SER A 1 282 ? 27.109 23.401 10.277 1.00 39.34 282 SER A C 1
ATOM 2229 O O . SER A 1 282 ? 26.006 23.456 9.741 1.00 39.34 282 SER A O 1
ATOM 2231 N N . ARG A 1 283 ? 27.869 24.499 10.414 1.00 45.62 283 ARG A N 1
ATOM 2232 C CA . ARG A 1 283 ? 27.626 25.752 9.680 1.00 45.62 283 ARG A CA 1
ATOM 2233 C C . ARG A 1 283 ? 27.800 25.478 8.186 1.00 45.62 283 ARG A C 1
ATOM 2235 O O . ARG A 1 283 ? 28.903 25.589 7.654 1.00 45.62 283 ARG A O 1
ATOM 2242 N N . VAL A 1 284 ? 26.713 25.117 7.512 1.00 41.16 284 VAL A N 1
ATOM 2243 C CA . VAL A 1 284 ? 26.665 25.061 6.053 1.00 41.16 284 VAL A CA 1
ATOM 2244 C C . VAL A 1 284 ? 26.670 26.495 5.534 1.00 41.16 284 VAL A C 1
ATOM 2246 O O . VAL A 1 284 ? 25.795 27.308 5.827 1.00 41.16 284 VAL A O 1
ATOM 2249 N N . ARG A 1 285 ? 27.728 26.815 4.794 1.00 41.00 285 ARG A N 1
ATOM 2250 C CA . ARG A 1 285 ? 27.910 28.069 4.068 1.00 41.00 285 ARG A CA 1
ATOM 2251 C C . ARG A 1 285 ? 26.791 28.179 3.030 1.00 41.00 285 ARG A C 1
ATOM 2253 O O . ARG A 1 285 ? 26.693 27.320 2.159 1.00 41.00 285 ARG A O 1
ATOM 2260 N N . ALA A 1 286 ? 25.962 29.215 3.143 1.00 38.34 286 ALA A N 1
ATOM 2261 C CA . ALA A 1 286 ? 24.861 29.472 2.222 1.00 38.34 286 ALA A CA 1
ATOM 2262 C C . ALA A 1 286 ? 25.357 29.488 0.759 1.00 38.34 286 ALA A C 1
ATOM 2264 O O . ALA A 1 286 ? 26.341 30.182 0.464 1.00 38.34 286 ALA A O 1
ATOM 2265 N N . PRO A 1 287 ? 24.713 28.751 -0.163 1.00 42.56 287 PRO A N 1
ATOM 2266 C CA . PRO A 1 287 ? 24.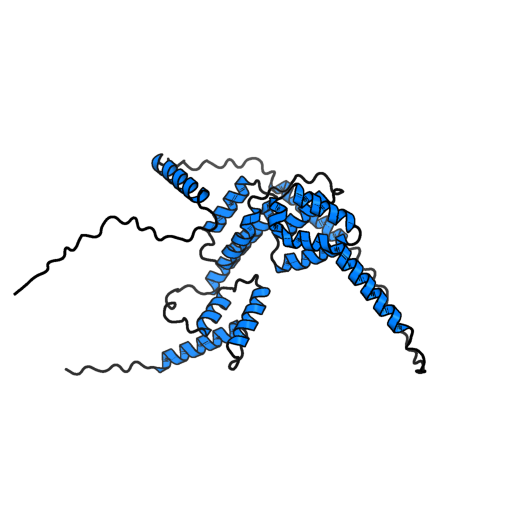941 28.948 -1.584 1.00 42.56 287 PRO A CA 1
ATOM 2267 C C . PRO A 1 287 ? 24.489 30.363 -1.956 1.00 42.56 287 PRO A C 1
ATOM 2269 O O . PRO A 1 287 ? 23.457 30.848 -1.493 1.00 42.56 287 PRO A O 1
ATOM 2272 N N . LYS A 1 288 ? 25.306 31.046 -2.762 1.00 35.72 288 LYS A N 1
ATOM 2273 C CA . LYS A 1 288 ? 24.995 32.372 -3.299 1.00 35.72 288 LYS A CA 1
ATOM 2274 C C . LYS A 1 288 ? 23.645 32.288 -4.010 1.00 35.72 288 LYS A C 1
ATOM 2276 O O . LYS A 1 288 ? 23.522 31.560 -4.990 1.00 35.72 288 LYS A O 1
ATOM 2281 N N . SER A 1 289 ? 22.663 33.017 -3.493 1.00 38.69 289 SER A N 1
ATOM 2282 C CA . SER A 1 289 ? 21.353 33.206 -4.101 1.00 38.69 289 SER A CA 1
ATOM 2283 C C . SER A 1 289 ? 21.537 33.728 -5.523 1.00 38.69 289 SER A C 1
ATOM 2285 O O . SER A 1 289 ? 21.938 34.877 -5.721 1.00 38.69 289 SER A O 1
ATOM 2287 N N . SER A 1 290 ? 21.273 32.879 -6.512 1.00 44.41 290 SER A N 1
ATOM 2288 C CA . SER A 1 290 ? 20.922 33.336 -7.849 1.00 44.41 290 SER A CA 1
ATOM 2289 C C . SER A 1 290 ? 19.652 34.161 -7.703 1.00 44.41 290 SER A C 1
ATOM 2291 O O . SER A 1 290 ? 18.631 33.649 -7.248 1.00 44.41 290 SER A O 1
ATOM 2293 N N . THR A 1 291 ? 19.748 35.450 -8.003 1.00 44.94 291 THR A N 1
ATOM 2294 C CA . THR A 1 291 ? 18.626 36.380 -8.042 1.00 44.94 291 THR A CA 1
ATOM 2295 C C . THR A 1 291 ? 17.633 35.873 -9.083 1.00 44.94 291 THR A C 1
ATOM 2297 O O . THR A 1 291 ? 17.808 36.108 -10.276 1.00 44.94 291 THR A O 1
ATOM 2300 N N . THR A 1 292 ? 16.635 35.109 -8.643 1.00 54.44 292 THR A N 1
ATOM 2301 C CA . THR A 1 292 ? 15.489 34.735 -9.469 1.00 54.44 292 THR A CA 1
ATOM 2302 C C . THR A 1 292 ? 14.821 36.030 -9.906 1.00 54.44 292 THR A C 1
ATOM 2304 O O . THR A 1 292 ? 14.509 36.886 -9.075 1.00 54.44 292 THR A O 1
ATOM 2307 N N . SER A 1 293 ? 14.693 36.220 -11.218 1.00 64.06 293 SER A N 1
ATOM 2308 C CA . SER A 1 293 ? 14.043 37.401 -11.770 1.00 64.06 293 SER A CA 1
ATOM 2309 C C . SER A 1 293 ? 12.607 37.459 -11.234 1.00 64.06 293 SER A C 1
ATOM 2311 O O . SER A 1 293 ? 11.932 36.428 -11.231 1.00 64.06 293 SER A O 1
ATOM 2313 N N . PRO A 1 294 ? 12.088 38.627 -10.815 1.00 71.19 294 PRO A N 1
ATOM 2314 C CA . PRO A 1 294 ? 10.697 38.759 -10.367 1.00 71.19 294 PRO A CA 1
ATOM 2315 C C . PRO A 1 294 ? 9.674 38.324 -11.437 1.00 71.19 294 PRO A C 1
ATOM 2317 O O . PRO A 1 294 ? 8.520 38.051 -11.114 1.00 71.19 294 PRO A O 1
ATOM 2320 N N . SER A 1 295 ? 10.099 38.215 -12.702 1.00 69.88 295 SER A N 1
ATOM 2321 C CA . SER A 1 295 ? 9.306 37.631 -13.789 1.00 69.88 295 SER A CA 1
ATOM 2322 C C . SER A 1 295 ? 9.124 36.114 -13.647 1.00 69.88 295 SER A C 1
ATOM 2324 O O . SER A 1 295 ? 8.020 35.614 -13.856 1.00 69.88 295 SER A O 1
ATOM 2326 N N . ASP A 1 296 ? 10.166 35.389 -13.236 1.00 66.19 296 ASP A N 1
ATOM 2327 C CA . ASP A 1 296 ? 10.151 33.923 -13.154 1.00 66.19 296 ASP A CA 1
ATOM 2328 C C . ASP A 1 296 ? 9.322 33.459 -11.948 1.00 66.19 296 ASP A C 1
ATOM 2330 O O . ASP A 1 296 ? 8.592 32.474 -12.018 1.00 66.19 296 ASP A O 1
ATOM 2334 N N . GLU A 1 297 ? 9.361 34.216 -10.846 1.00 71.75 297 GLU A N 1
ATOM 2335 C CA . GLU A 1 297 ? 8.542 33.941 -9.662 1.00 71.75 297 GLU A CA 1
ATOM 2336 C C . GLU A 1 297 ? 7.047 34.192 -9.928 1.00 71.75 297 GLU A C 1
ATOM 2338 O O . GLU A 1 297 ? 6.193 33.413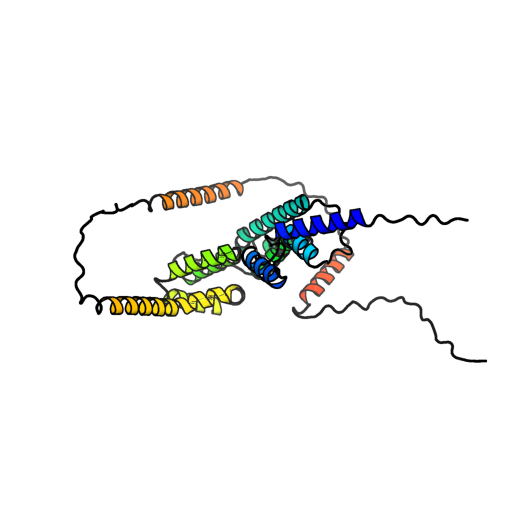 -9.493 1.00 71.75 297 GLU A O 1
ATOM 2343 N N . ALA A 1 298 ? 6.713 35.225 -10.711 1.00 78.94 298 ALA A N 1
ATOM 2344 C CA . ALA A 1 298 ? 5.340 35.485 -11.133 1.00 78.94 298 ALA A CA 1
ATOM 2345 C C . ALA A 1 298 ? 4.807 34.389 -12.073 1.00 78.94 298 ALA A C 1
ATOM 2347 O O . ALA A 1 298 ? 3.645 33.990 -11.953 1.00 78.94 298 ALA A O 1
ATOM 2348 N N . GLU A 1 299 ? 5.644 33.870 -12.974 1.00 68.88 299 GLU A N 1
ATOM 2349 C CA . GLU A 1 299 ? 5.287 32.773 -13.878 1.00 68.88 299 GLU A CA 1
ATOM 2350 C C . GLU A 1 299 ? 5.099 31.453 -13.117 1.00 68.88 299 GLU A C 1
ATOM 2352 O O . GLU A 1 299 ? 4.094 30.759 -13.306 1.00 68.88 299 GLU A O 1
ATOM 2357 N N . LEU A 1 300 ? 5.974 31.168 -12.150 1.00 63.78 300 LEU A N 1
ATOM 2358 C CA . LEU A 1 300 ? 5.889 29.979 -11.304 1.00 63.78 300 LEU A CA 1
ATOM 2359 C C . LEU A 1 300 ? 4.647 30.014 -10.396 1.00 63.78 300 LEU A C 1
ATOM 2361 O O . LEU A 1 300 ? 3.915 29.025 -10.300 1.00 63.78 300 LEU A O 1
ATOM 2365 N N . GLN A 1 301 ? 4.314 31.174 -9.819 1.00 78.06 301 GLN A N 1
ATOM 2366 C CA . GLN A 1 301 ? 3.063 31.356 -9.074 1.00 78.06 301 GLN A CA 1
ATOM 2367 C C . GLN A 1 301 ? 1.815 31.225 -9.961 1.00 78.06 301 GLN A C 1
ATOM 2369 O O . GLN A 1 301 ? 0.770 30.764 -9.487 1.00 78.06 301 GLN A O 1
ATOM 2374 N N . ARG A 1 302 ? 1.895 31.616 -11.240 1.00 85.94 302 ARG A N 1
ATOM 2375 C CA . ARG A 1 302 ? 0.791 31.485 -12.203 1.00 85.94 302 ARG A CA 1
ATOM 2376 C C . ARG A 1 302 ? 0.566 30.021 -12.588 1.00 85.94 302 ARG A C 1
ATOM 2378 O O . ARG A 1 302 ? -0.581 29.574 -12.586 1.00 85.94 302 ARG A O 1
ATOM 2385 N N . LEU A 1 303 ? 1.641 29.264 -12.816 1.00 68.81 303 LEU A N 1
ATOM 2386 C CA . LEU A 1 303 ? 1.597 27.825 -13.098 1.00 68.81 303 LEU A CA 1
ATOM 2387 C C . LEU A 1 303 ? 1.085 27.016 -11.901 1.00 68.81 303 LEU A C 1
ATOM 2389 O O . LEU A 1 303 ? 0.230 26.145 -12.066 1.00 68.81 303 LEU A O 1
ATOM 2393 N N . MET A 1 304 ? 1.515 27.350 -10.681 1.00 72.38 304 MET A N 1
ATOM 2394 C CA . MET A 1 304 ? 1.011 26.695 -9.470 1.00 72.38 304 MET A CA 1
ATOM 2395 C C . MET A 1 304 ? -0.483 26.951 -9.231 1.00 72.38 304 MET A C 1
ATOM 2397 O O . MET A 1 304 ? -1.211 26.040 -8.829 1.00 72.38 304 MET A O 1
ATOM 2401 N N . ARG A 1 305 ? -0.977 28.163 -9.523 1.00 81.62 305 ARG A N 1
ATOM 2402 C CA . ARG A 1 305 ? -2.419 28.464 -9.473 1.00 81.62 305 ARG A CA 1
ATOM 2403 C C . ARG A 1 305 ? -3.205 27.688 -10.531 1.00 81.62 305 ARG A C 1
ATOM 2405 O O . ARG A 1 305 ? -4.282 27.188 -10.218 1.00 81.62 305 ARG A O 1
ATOM 2412 N N . ALA A 1 306 ? -2.665 27.550 -11.742 1.00 69.88 306 ALA A N 1
ATOM 2413 C CA . ALA A 1 306 ? -3.298 26.791 -12.820 1.00 69.88 306 ALA A CA 1
ATOM 2414 C C . ALA A 1 306 ? -3.391 25.285 -12.506 1.00 69.88 306 ALA A C 1
ATOM 2416 O O . ALA A 1 306 ? -4.411 24.660 -12.790 1.00 69.88 306 ALA A O 1
ATOM 2417 N N . LEU A 1 307 ? -2.368 24.712 -11.862 1.00 61.84 307 LEU A N 1
ATOM 2418 C CA . LEU A 1 307 ? -2.372 23.306 -11.445 1.00 61.84 307 LEU A CA 1
ATOM 2419 C C . LEU A 1 307 ? -3.375 23.025 -10.315 1.00 61.84 307 LEU A C 1
ATOM 2421 O O . LEU A 1 307 ? -4.076 22.019 -10.368 1.00 61.84 307 LEU A O 1
ATOM 2425 N N . ASN A 1 308 ? -3.509 23.929 -9.339 1.00 68.00 308 ASN A N 1
ATOM 2426 C CA . ASN A 1 308 ? -4.443 23.756 -8.217 1.00 68.00 308 ASN A CA 1
ATOM 2427 C C . ASN A 1 308 ? -5.918 24.009 -8.569 1.00 68.00 308 ASN A C 1
ATOM 2429 O O . ASN A 1 308 ? -6.797 23.600 -7.815 1.00 68.00 308 ASN A O 1
ATOM 2433 N N . GLN A 1 309 ? -6.213 24.683 -9.684 1.00 74.62 309 GLN A N 1
ATOM 2434 C CA . GLN A 1 309 ? -7.590 24.942 -10.126 1.00 74.62 309 GLN A CA 1
ATOM 2435 C C . GLN A 1 309 ? -8.137 23.876 -11.085 1.00 74.62 309 GL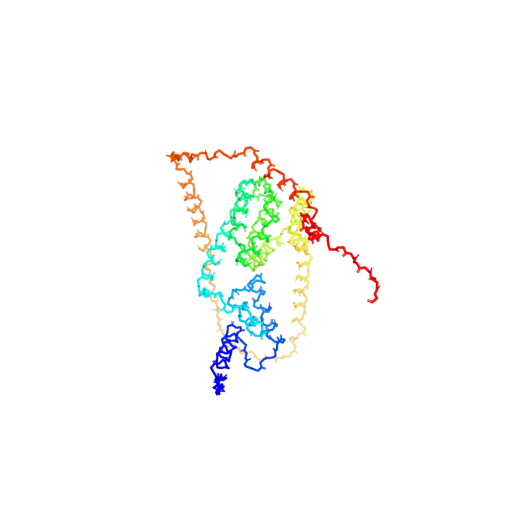N A C 1
ATOM 2437 O O . GLN A 1 309 ? -9.299 23.955 -11.486 1.00 74.62 309 GLN A O 1
ATOM 2442 N N . ARG A 1 310 ? -7.338 22.869 -11.462 1.00 51.50 310 ARG A N 1
ATOM 2443 C CA . ARG A 1 310 ? -7.776 21.831 -12.397 1.00 51.50 310 ARG A CA 1
ATOM 2444 C C . ARG A 1 310 ? -8.646 20.795 -11.665 1.00 51.50 310 ARG A C 1
ATOM 2446 O O . ARG A 1 310 ? -8.155 20.141 -10.747 1.00 51.50 310 ARG A O 1
ATOM 2453 N N . PRO A 1 311 ? -9.925 20.609 -12.044 1.00 59.41 311 PRO A N 1
ATOM 2454 C CA . PRO A 1 311 ? -10.760 19.578 -11.441 1.00 59.41 311 PRO A CA 1
ATOM 2455 C C . PRO A 1 311 ? -10.211 18.187 -11.803 1.00 59.41 311 PRO A C 1
ATOM 2457 O O . PRO A 1 311 ? -9.748 17.994 -12.932 1.00 59.41 311 PRO A O 1
ATOM 2460 N N . PRO A 1 312 ? -10.288 17.202 -10.890 1.00 59.69 312 PRO A N 1
ATOM 2461 C CA . PRO A 1 312 ? -9.567 15.929 -10.996 1.00 59.69 312 PRO A CA 1
ATOM 2462 C C . PRO A 1 312 ? -9.925 15.053 -12.213 1.00 59.69 312 PRO A C 1
ATOM 2464 O O . PRO A 1 312 ? -9.225 14.083 -12.468 1.00 59.69 312 PRO A O 1
ATOM 2467 N N . ASN A 1 313 ? -10.955 15.402 -12.996 1.00 54.06 313 ASN A N 1
ATOM 2468 C CA . ASN A 1 313 ? -11.467 14.592 -14.110 1.00 54.06 313 ASN A CA 1
ATOM 2469 C C . ASN A 1 313 ? -11.529 15.320 -15.472 1.00 54.06 313 ASN A C 1
ATOM 2471 O O . ASN A 1 313 ? -12.240 14.868 -16.368 1.00 54.06 313 ASN A O 1
ATOM 2475 N N . ALA A 1 314 ? -10.834 16.447 -15.669 1.00 54.28 314 ALA A N 1
ATOM 2476 C CA . ALA A 1 314 ? -10.854 17.130 -16.970 1.00 54.28 314 ALA A CA 1
ATOM 2477 C C . ALA A 1 314 ? -9.902 16.459 -17.993 1.00 54.28 314 ALA A C 1
ATOM 2479 O O . ALA A 1 314 ? -8.685 16.464 -17.764 1.00 54.28 314 ALA A O 1
ATOM 2480 N N . PRO A 1 315 ? -10.399 15.933 -19.135 1.00 48.62 315 PRO A N 1
ATOM 2481 C CA . PRO A 1 315 ? -9.548 15.369 -20.183 1.00 48.62 315 PRO A CA 1
ATOM 2482 C C . PRO A 1 315 ? -8.593 16.427 -20.757 1.00 48.62 315 PRO A C 1
ATOM 2484 O O . PRO A 1 315 ? -8.894 17.621 -20.779 1.00 48.62 315 PRO A O 1
ATOM 2487 N N . PHE A 1 316 ? -7.411 15.990 -21.200 1.00 45.38 316 PHE A N 1
ATOM 2488 C CA . PHE A 1 316 ? -6.431 16.851 -21.865 1.00 45.38 316 PHE A CA 1
ATOM 2489 C C . PHE A 1 316 ? -7.007 17.368 -23.189 1.00 45.38 316 PHE A C 1
ATOM 2491 O O . PHE A 1 316 ? -7.063 16.637 -24.175 1.00 45.38 316 PHE A O 1
ATOM 2498 N N . ALA A 1 317 ? -7.430 18.631 -23.211 1.00 48.22 317 ALA A N 1
ATOM 2499 C CA . ALA A 1 317 ? -7.651 19.342 -24.459 1.00 48.22 317 ALA A CA 1
ATOM 2500 C C . ALA A 1 317 ? -6.275 19.726 -25.036 1.00 48.22 317 ALA A C 1
ATOM 2502 O O . ALA A 1 317 ? -5.473 20.318 -24.307 1.00 48.22 317 ALA A O 1
ATOM 2503 N N . PRO A 1 318 ? -5.961 19.380 -26.297 1.00 45.03 318 PRO A N 1
ATOM 2504 C CA . PRO A 1 318 ? -4.758 19.873 -26.944 1.00 45.03 318 PRO A CA 1
ATOM 2505 C C . PRO A 1 318 ? -4.855 21.394 -27.075 1.00 45.03 318 PRO A C 1
ATOM 2507 O O . PRO A 1 318 ? -5.866 21.932 -27.528 1.00 45.03 318 PRO A O 1
ATOM 2510 N N . ASP A 1 319 ? -3.800 22.066 -26.633 1.00 45.59 319 ASP A N 1
ATOM 2511 C CA . ASP A 1 319 ? -3.653 23.514 -26.661 1.00 45.59 319 ASP A CA 1
ATOM 2512 C C . ASP A 1 319 ? -3.696 24.007 -28.120 1.00 45.59 319 ASP A C 1
ATOM 2514 O O . ASP A 1 319 ? -2.781 23.753 -28.902 1.00 45.59 319 ASP A O 1
ATOM 2518 N N . GLN A 1 320 ? 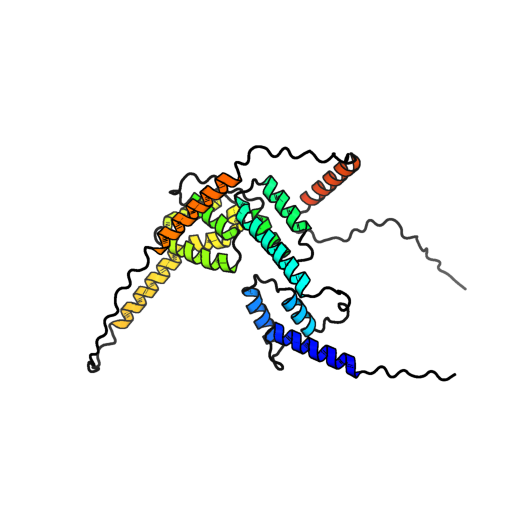-4.796 24.656 -28.518 1.00 45.81 320 GLN A N 1
ATOM 2519 C CA . GLN A 1 320 ? -4.970 25.235 -29.861 1.00 45.81 320 GLN A CA 1
ATOM 2520 C C . GLN A 1 320 ? -4.391 26.657 -29.971 1.00 45.81 320 GLN A C 1
ATOM 2522 O O . GLN A 1 320 ? -4.651 27.373 -30.938 1.00 45.81 320 GLN A O 1
ATOM 2527 N N . SER A 1 321 ? -3.573 27.080 -29.009 1.00 48.09 321 SER A N 1
ATOM 2528 C CA . SER A 1 321 ? -2.976 28.415 -28.969 1.00 48.09 321 SER A CA 1
ATOM 2529 C C . SER A 1 321 ? -1.658 28.470 -29.753 1.00 48.09 321 SER A C 1
ATOM 2531 O O . SER A 1 321 ? -0.605 28.760 -29.195 1.00 48.09 321 SER A O 1
ATOM 2533 N N . SER A 1 322 ? -1.687 28.194 -31.060 1.00 44.06 322 SER A N 1
ATOM 2534 C CA . SER A 1 322 ? -0.559 28.505 -31.952 1.00 44.06 322 SER A CA 1
ATOM 2535 C C . SER A 1 322 ? -0.984 29.562 -32.976 1.00 44.06 322 SER A C 1
ATOM 2537 O O . SER A 1 322 ? -1.612 29.228 -33.983 1.00 44.06 322 SER A O 1
ATOM 2539 N N . PRO A 1 323 ? -0.684 30.853 -32.746 1.00 54.47 323 PRO A N 1
ATOM 2540 C CA . PRO A 1 323 ? -0.927 31.895 -33.725 1.00 54.47 323 PRO A CA 1
ATOM 2541 C C . PRO A 1 323 ? 0.282 31.955 -34.660 1.00 54.47 323 PRO A C 1
ATOM 2543 O O . PRO A 1 323 ? 1.257 32.624 -34.344 1.00 54.47 323 PRO A O 1
ATOM 2546 N N . ASN A 1 324 ? 0.250 31.199 -35.761 1.00 52.50 324 ASN A N 1
ATOM 2547 C CA . ASN A 1 324 ? 0.929 31.516 -37.029 1.00 52.50 324 ASN A CA 1
ATOM 2548 C C . ASN A 1 324 ? 0.795 30.342 -38.008 1.00 52.50 324 ASN A C 1
ATOM 2550 O O . ASN A 1 324 ? 1.679 29.496 -38.124 1.00 52.50 324 ASN A O 1
ATOM 2554 N N . ALA A 1 325 ? -0.299 30.325 -38.764 1.00 42.78 325 ALA A N 1
ATOM 2555 C CA . ALA A 1 325 ? -0.343 29.643 -40.050 1.00 42.78 325 ALA A CA 1
ATOM 2556 C C . ALA A 1 325 ? -0.782 30.674 -41.104 1.00 42.78 325 ALA A C 1
ATOM 2558 O O . ALA A 1 325 ? -1.830 31.301 -40.926 1.00 42.78 325 ALA A O 1
ATOM 2559 N N . PRO A 1 326 ? 0.013 30.921 -42.162 1.00 51.66 326 PRO A N 1
ATOM 2560 C CA . PRO A 1 326 ? -0.352 31.872 -43.200 1.00 51.66 326 PRO A CA 1
ATOM 2561 C C . PRO A 1 326 ? -1.562 31.368 -43.993 1.00 51.66 326 PRO A C 1
ATOM 2563 O O . PRO A 1 326 ? -1.609 30.230 -44.458 1.00 51.66 326 PRO A O 1
ATOM 2566 N N . SER A 1 327 ? -2.535 32.265 -44.127 1.00 48.47 327 SER A N 1
ATOM 2567 C CA . SER A 1 327 ? -3.767 32.112 -44.894 1.00 48.47 327 SER A CA 1
ATOM 2568 C C . SER A 1 327 ? -3.455 31.834 -46.369 1.00 48.47 327 SER A C 1
ATOM 2570 O O . SER A 1 327 ? -2.954 32.707 -47.078 1.00 48.47 327 S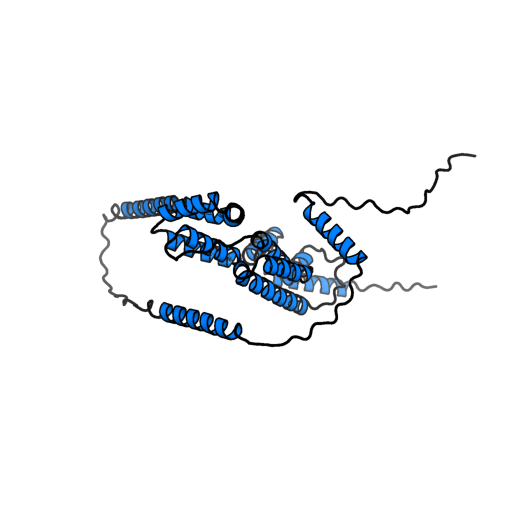ER A O 1
ATOM 2572 N N . VAL A 1 328 ? -3.743 30.619 -46.837 1.00 53.47 328 VAL A N 1
ATOM 2573 C CA . VAL A 1 328 ? -3.779 30.291 -48.267 1.00 53.47 328 VAL A CA 1
ATOM 2574 C C . VAL A 1 328 ? -5.209 30.544 -48.738 1.00 53.47 328 VAL A C 1
ATOM 2576 O O . VAL A 1 328 ? -6.129 29.809 -48.385 1.00 53.47 328 VAL A O 1
ATOM 2579 N N . GLY A 1 329 ? -5.400 31.639 -49.473 1.00 54.72 329 GLY A N 1
ATOM 2580 C CA . GLY A 1 329 ? -6.698 32.034 -50.019 1.00 54.72 329 GLY A CA 1
ATOM 2581 C C . GLY A 1 329 ? -7.172 31.124 -51.165 1.00 54.72 329 GLY A C 1
ATOM 2582 O O . GLY A 1 329 ? -6.347 30.498 -51.835 1.00 54.72 329 GLY A O 1
ATOM 2583 N N . PRO A 1 330 ? -8.489 31.061 -51.433 1.00 60.88 330 PRO A N 1
ATOM 2584 C CA . PRO A 1 330 ? -9.033 30.330 -52.567 1.00 60.88 330 PRO A CA 1
ATOM 2585 C C . PRO A 1 330 ? -9.074 31.235 -53.808 1.00 60.88 330 PRO A C 1
ATOM 2587 O O . PRO A 1 330 ? -9.724 32.279 -53.801 1.00 60.88 330 PRO A O 1
ATOM 2590 N N . ALA A 1 331 ? -8.422 30.819 -54.893 1.00 52.38 331 ALA A N 1
ATOM 2591 C CA . ALA A 1 331 ? -8.662 31.369 -56.224 1.00 52.38 331 ALA A CA 1
ATOM 2592 C C . ALA A 1 331 ? -9.474 30.350 -57.032 1.00 52.38 331 ALA A C 1
ATOM 2594 O O . ALA A 1 331 ? -8.961 29.324 -57.475 1.00 52.38 331 ALA A O 1
ATOM 2595 N N . LEU A 1 332 ? -10.767 30.636 -57.166 1.00 60.44 332 LEU A N 1
ATOM 2596 C CA . LEU A 1 332 ? -11.666 30.015 -58.130 1.00 60.44 332 LEU A CA 1
ATOM 2597 C C . LEU A 1 332 ? -11.562 30.760 -59.464 1.00 60.44 332 LEU A C 1
ATOM 2599 O O . LEU A 1 332 ? -11.705 31.980 -59.489 1.00 60.44 332 LEU A O 1
ATOM 2603 N N . GLY A 1 333 ? -11.491 30.002 -60.558 1.00 44.62 333 GLY A N 1
ATOM 2604 C CA . GLY A 1 333 ? -12.228 30.335 -61.781 1.00 44.62 333 GLY A CA 1
ATOM 2605 C C . GLY A 1 333 ? -11.415 30.779 -63.006 1.00 44.62 333 GLY A C 1
ATOM 2606 O O . GLY A 1 333 ? -10.222 31.032 -62.904 1.00 44.62 333 GLY A O 1
ATOM 2607 N N . PRO A 1 334 ? -12.063 30.827 -64.185 1.00 57.88 334 PRO A N 1
ATOM 2608 C CA . PRO A 1 334 ? -11.846 29.812 -65.222 1.00 57.88 334 PRO A CA 1
ATOM 2609 C C . PRO A 1 334 ? -11.425 30.397 -66.583 1.00 57.88 334 PRO A C 1
ATOM 2611 O O . PRO A 1 334 ? -11.769 31.538 -66.882 1.00 57.88 334 PRO A O 1
ATOM 2614 N N . LEU A 1 335 ? -10.753 29.579 -67.406 1.00 39.38 335 LEU A N 1
ATOM 2615 C CA . LEU A 1 335 ? -10.934 29.359 -68.859 1.00 39.38 335 LEU A CA 1
ATOM 2616 C C . LEU A 1 335 ? -9.760 28.553 -69.428 1.00 39.38 335 LEU A C 1
ATOM 2618 O O . LEU A 1 335 ? -8.602 28.897 -69.104 1.00 39.38 335 LEU A O 1
#

Secondary structure (DSSP, 8-state):
---------THHHHHHHHHHHHHHHHHTT--TT--HHHHHHHHHHHHHHTTT---HHHHHHHHHHTT-TTS-TT----HHHHHHHHHHHHHHHHHHHHHGGGS-HHHHHHHHHHHHHHTTT-HHHHHHHHHHHHHHTPPPP----TT-HHHHHHHHHHHHHHS-HHHHHHHHHHHHHHHGGGHHHHHHHHHHHHHH-HHHHHHTHHHHHHHHTHHHHHHHHHHHHHHHHHTTTT---S----------------TTHHHHHHHHHHHHHHHHHHHHH------PPPPP-----HHHHHHHHHHHHHHHTS-TT----------------------

pLDDT: mean 78.62, std 18.44, range [35.72, 98.44]